Protein AF-A0A524P5V8-F1 (afdb_monomer_lite)

Foldseek 3Di:
DDDDDDDDDDDDPQPPLDPVSVVVVVVVVPPDPDDDDDDDPPLNVLLVVVLVVQVVCCVQQLFKAKLVRSVVVCCVPPCVVDDSVSSVVSVVVCVVVLQFPDWDDDPVDRRTIMTGRDPADQDPLLSLLVVVCQVPQPDLWDALVRSCVSSVDDPVVSVVNVVSCVVSNQWDDDPRIIGGSNHDHDD

Sequence (187 aa):
MENSEENKNKIPKKDLDSKEGLNDFFSDLDDDDDAIDGDYD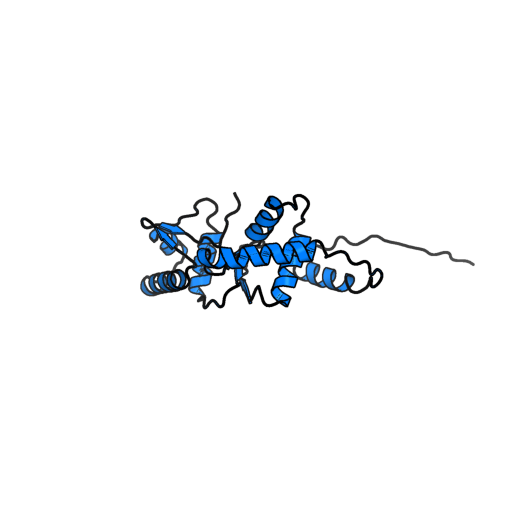EIDQMIDEVMALLEKYGNFSGGIITFDTIFEFLLERNYPTLKKSDCFEIIARLRTNQVLLDEIVYEDLPDFYLYVFKDLKISPNGIQLLKIFAQTPLLPFLTLQSLKEKSELDDSVFMATIEELQNQKLIYSENAQFSCLGISNKK

Secondary structure (DSSP, 8-state):
---------------TTSHHHHHHHHTSSSS-------PPPHHHHHHHHHHHHHHHHTTTSTTEEEHHHHHHHHHHHT-TT--HHHHHHHHHHHHHTTSS-EEEE-TT-TT-EEEE-S-----HHHHHHHHHHHT-TT-S-EEHHHHHHHH---HHHHHHHHHHHHHTTSSEEETTEEE-TT-PPP-

Radius of gyration: 21.26 Å; chains: 1; bounding box: 70×49×56 Å

pLDDT: mean 79.73, std 19.57, range [33.62, 97.0]

Structure (mmCIF, N/CA/C/O backbone):
data_AF-A0A524P5V8-F1
#
_entry.id   AF-A0A524P5V8-F1
#
loop_
_atom_site.group_PDB
_atom_site.id
_atom_site.type_symbol
_atom_site.label_atom_id
_atom_site.label_alt_id
_atom_site.label_comp_id
_atom_site.label_asym_id
_atom_site.label_entity_id
_atom_site.label_seq_id
_atom_site.pdbx_PDB_ins_code
_atom_site.Cartn_x
_atom_site.Cartn_y
_atom_site.Cartn_z
_atom_site.occupancy
_atom_site.B_iso_or_equiv
_atom_site.auth_seq_id
_atom_site.auth_comp_id
_atom_site.auth_asym_id
_atom_site.auth_atom_id
_atom_site.pdbx_PDB_model_num
ATOM 1 N N . MET A 1 1 ? 54.592 33.354 -19.621 1.00 40.34 1 MET A N 1
ATOM 2 C CA . MET A 1 1 ? 54.020 33.031 -20.943 1.00 40.34 1 MET A CA 1
ATOM 3 C C . MET A 1 1 ? 54.364 31.570 -21.164 1.00 40.34 1 MET A C 1
ATOM 5 O O . MET A 1 1 ? 55.545 31.275 -21.146 1.00 40.34 1 MET A O 1
ATOM 9 N N . GLU A 1 2 ? 53.457 30.604 -21.168 1.00 36.34 2 GLU A N 1
ATOM 10 C CA . GLU A 1 2 ? 52.003 30.582 -21.363 1.00 36.34 2 GLU A CA 1
ATOM 11 C C . GLU A 1 2 ? 51.379 29.435 -20.549 1.00 36.34 2 GLU A C 1
ATOM 13 O O . GLU A 1 2 ? 52.071 28.510 -20.129 1.00 36.34 2 GLU A O 1
ATOM 18 N N . ASN A 1 3 ? 50.071 29.565 -20.321 1.00 40.81 3 ASN A N 1
ATOM 19 C CA . ASN A 1 3 ? 49.163 28.592 -19.721 1.00 40.81 3 ASN A CA 1
ATOM 20 C C . ASN A 1 3 ? 49.016 27.320 -20.568 1.00 40.81 3 ASN A C 1
ATOM 22 O O . ASN A 1 3 ? 49.060 27.374 -21.795 1.00 40.81 3 ASN A O 1
ATOM 26 N N . SER A 1 4 ? 48.651 26.218 -19.913 1.00 40.75 4 SER A N 1
ATOM 27 C CA . SER A 1 4 ? 47.645 25.296 -20.454 1.00 40.75 4 SER A CA 1
ATOM 28 C C . SER A 1 4 ? 46.883 24.660 -19.291 1.00 40.75 4 SER A C 1
ATOM 30 O O . SER A 1 4 ? 47.449 23.908 -18.499 1.00 40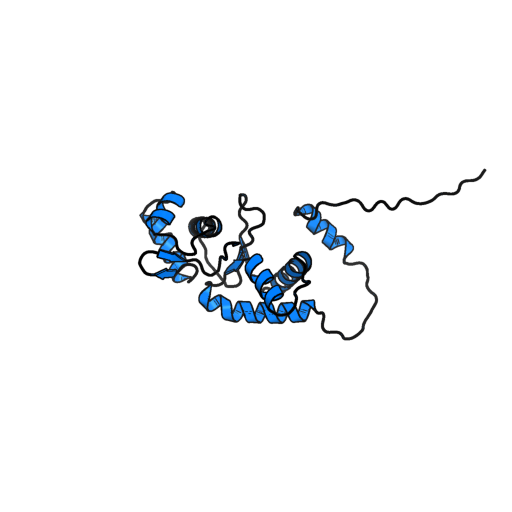.75 4 SER A O 1
ATOM 32 N N . GLU A 1 5 ? 45.613 25.045 -19.181 1.00 44.31 5 GLU A N 1
ATOM 33 C CA . GLU A 1 5 ? 44.521 24.337 -18.502 1.00 44.31 5 GLU A CA 1
ATOM 34 C C . GLU A 1 5 ? 44.394 22.909 -19.082 1.00 44.31 5 GLU A C 1
ATOM 36 O O . GLU A 1 5 ? 44.920 22.633 -20.157 1.00 44.31 5 GLU A O 1
ATOM 41 N N . GLU A 1 6 ? 43.862 21.889 -18.408 1.00 40.38 6 GLU A N 1
ATOM 42 C CA . GLU A 1 6 ? 42.446 21.575 -18.122 1.00 40.38 6 GLU A CA 1
ATOM 43 C C . GLU A 1 6 ? 42.468 20.047 -17.779 1.00 40.38 6 GLU A C 1
ATOM 45 O O . GLU A 1 6 ? 43.415 19.354 -18.139 1.00 40.38 6 GLU A O 1
ATOM 50 N N . ASN A 1 7 ? 41.544 19.359 -17.116 1.00 33.62 7 ASN A N 1
ATOM 51 C CA . ASN A 1 7 ? 40.247 19.674 -16.562 1.00 33.62 7 ASN A CA 1
ATOM 52 C C . ASN A 1 7 ? 39.934 18.602 -15.496 1.00 33.62 7 ASN A C 1
ATOM 54 O O . ASN A 1 7 ? 40.328 17.438 -15.612 1.00 33.62 7 ASN A O 1
ATOM 58 N N . LYS A 1 8 ? 39.231 19.003 -14.441 1.00 42.84 8 LYS A N 1
ATOM 59 C CA . LYS A 1 8 ? 38.706 18.118 -13.399 1.00 42.84 8 LYS A CA 1
ATOM 60 C C . LYS A 1 8 ? 37.414 17.500 -13.926 1.00 42.84 8 LYS A C 1
ATOM 62 O O . LYS A 1 8 ? 36.548 18.250 -14.330 1.00 42.84 8 LYS A O 1
ATOM 67 N N . ASN A 1 9 ? 37.223 16.193 -13.784 1.00 34.53 9 ASN A N 1
ATOM 68 C CA . ASN A 1 9 ? 35.876 15.627 -13.668 1.00 34.53 9 ASN A CA 1
ATOM 69 C C . ASN A 1 9 ? 35.867 14.586 -12.548 1.00 34.53 9 ASN A C 1
ATOM 71 O O . ASN A 1 9 ? 36.051 13.389 -12.748 1.00 34.53 9 ASN A O 1
ATOM 75 N N . LYS A 1 10 ? 35.708 15.085 -11.317 1.00 40.25 10 LYS A N 1
ATOM 76 C CA . LYS A 1 10 ? 35.192 14.297 -10.198 1.00 40.25 10 LYS A CA 1
ATOM 77 C C . LYS A 1 10 ? 33.682 14.486 -10.216 1.00 40.25 10 LYS A C 1
ATOM 79 O O . LYS A 1 10 ? 33.214 15.545 -9.814 1.00 40.25 10 LYS A O 1
ATOM 84 N N . ILE A 1 11 ? 32.957 13.472 -10.670 1.00 38.62 11 ILE A N 1
ATOM 85 C CA . ILE A 1 11 ? 31.507 13.396 -10.489 1.00 38.62 11 ILE A CA 1
ATOM 86 C C . ILE A 1 11 ? 31.257 13.351 -8.969 1.00 38.62 11 ILE A C 1
ATOM 88 O O . ILE A 1 11 ? 31.816 12.474 -8.295 1.00 38.62 11 ILE A O 1
ATOM 92 N N . PRO A 1 12 ? 30.520 14.311 -8.386 1.00 37.59 12 PRO A N 1
ATOM 93 C CA . PRO A 1 12 ? 30.201 14.275 -6.969 1.00 37.59 12 PRO A CA 1
ATOM 94 C C . PRO A 1 12 ? 29.202 13.140 -6.718 1.00 37.59 12 PRO A C 1
ATOM 96 O O . PRO A 1 12 ? 28.182 13.040 -7.390 1.00 37.59 12 PRO A O 1
ATOM 99 N N . LYS A 1 13 ? 29.498 12.268 -5.746 1.00 46.72 13 LYS A N 1
ATOM 100 C CA . LYS A 1 13 ? 28.516 11.312 -5.217 1.00 46.72 13 LYS A CA 1
ATOM 101 C C . LYS A 1 13 ? 27.413 12.116 -4.530 1.00 46.72 13 LYS A C 1
ATOM 103 O O . LYS A 1 13 ? 27.647 12.650 -3.449 1.00 46.72 13 LYS A O 1
ATOM 108 N N . LYS A 1 14 ? 26.272 12.247 -5.196 1.00 48.16 14 LYS A N 1
ATOM 109 C CA . LYS A 1 14 ? 25.060 12.871 -4.667 1.00 48.16 14 LYS A CA 1
ATOM 110 C C . LYS A 1 14 ? 24.205 11.773 -4.037 1.00 48.16 14 LYS A C 1
ATOM 112 O O . LYS A 1 14 ? 24.055 10.713 -4.642 1.00 48.16 14 LYS A O 1
ATOM 117 N N . ASP A 1 15 ? 23.731 11.991 -2.814 1.00 46.91 15 ASP A N 1
ATOM 118 C CA . ASP A 1 15 ? 22.930 11.014 -2.069 1.00 46.91 15 ASP A CA 1
ATOM 119 C C . ASP A 1 15 ? 21.549 10.857 -2.722 1.00 46.91 15 ASP A C 1
ATOM 121 O O . ASP A 1 15 ? 20.653 11.681 -2.529 1.00 46.91 15 ASP A O 1
ATOM 125 N N . LEU A 1 16 ? 21.397 9.774 -3.490 1.00 50.56 16 LEU A N 1
ATOM 126 C CA . LEU A 1 16 ? 20.153 9.344 -4.146 1.00 50.56 16 LEU A CA 1
ATOM 127 C C . LEU A 1 16 ? 19.061 8.908 -3.148 1.00 50.56 16 LEU A C 1
ATOM 129 O O . LEU A 1 16 ? 17.932 8.653 -3.551 1.00 50.56 16 LEU A O 1
ATOM 133 N N . ASP A 1 17 ? 19.379 8.866 -1.852 1.00 44.09 17 ASP A N 1
ATOM 134 C CA . ASP A 1 17 ? 18.477 8.451 -0.770 1.00 44.09 17 ASP A CA 1
ATOM 135 C C . ASP A 1 17 ? 17.650 9.620 -0.190 1.00 44.09 17 ASP A C 1
ATOM 137 O O . ASP A 1 17 ? 17.018 9.496 0.859 1.00 44.09 17 ASP A O 1
ATOM 141 N N . SER A 1 18 ? 17.654 10.791 -0.839 1.00 45.47 18 SER A N 1
ATOM 142 C CA . SER A 1 18 ? 16.956 11.990 -0.360 1.00 45.47 18 SER A CA 1
ATOM 143 C C . SER A 1 18 ? 16.045 12.602 -1.426 1.00 45.47 18 SER A C 1
ATOM 145 O O . SER A 1 18 ? 16.347 12.571 -2.618 1.00 45.47 18 SER A O 1
ATOM 147 N N . LYS A 1 19 ? 14.934 13.224 -0.995 1.00 49.09 19 LYS A N 1
ATOM 148 C CA . LYS A 1 19 ? 14.010 13.963 -1.883 1.00 49.09 19 LYS A CA 1
ATOM 149 C C . LYS A 1 19 ? 14.719 15.049 -2.705 1.00 49.09 19 LYS A C 1
ATOM 151 O O . LYS A 1 19 ? 14.330 15.307 -3.837 1.00 49.09 19 LYS A O 1
ATOM 156 N N . GLU A 1 20 ? 15.757 15.668 -2.144 1.00 51.97 20 GLU A N 1
ATOM 157 C CA . GLU A 1 20 ? 16.582 16.661 -2.841 1.00 51.97 20 GLU A CA 1
ATOM 158 C C . GLU A 1 20 ? 17.508 16.007 -3.879 1.00 51.97 20 GLU A C 1
ATOM 160 O O . GLU A 1 20 ? 17.642 16.522 -4.985 1.00 51.97 20 GLU A O 1
ATOM 165 N N . GLY A 1 21 ? 18.072 14.832 -3.576 1.00 50.09 21 GLY A N 1
ATOM 166 C CA . GLY A 1 21 ? 18.887 14.061 -4.518 1.00 50.09 21 GLY A CA 1
ATOM 167 C C . GLY A 1 21 ? 18.112 13.545 -5.732 1.00 50.09 21 GLY A C 1
ATOM 168 O O . GLY A 1 21 ? 18.679 13.465 -6.818 1.00 50.09 21 GLY A O 1
ATOM 169 N N . LEU A 1 22 ? 16.819 13.251 -5.567 1.00 52.25 22 LEU A N 1
ATOM 170 C CA . LEU A 1 22 ? 15.933 12.861 -6.666 1.00 52.25 22 LEU A CA 1
ATOM 171 C C . LEU A 1 22 ? 15.592 14.049 -7.577 1.00 52.25 22 LEU A C 1
ATOM 173 O O . LEU A 1 22 ? 15.717 13.921 -8.787 1.00 52.25 22 LEU A O 1
ATOM 177 N N . ASN A 1 23 ? 15.245 15.218 -7.024 1.00 48.84 23 ASN A N 1
ATOM 178 C CA . ASN A 1 23 ? 14.931 16.415 -7.824 1.00 48.84 23 ASN A CA 1
ATOM 179 C C . ASN A 1 23 ? 16.081 16.847 -8.744 1.00 48.84 23 ASN A C 1
ATOM 181 O O . ASN A 1 23 ? 15.835 17.263 -9.871 1.00 48.84 23 ASN A O 1
ATOM 185 N N . ASP A 1 24 ? 17.321 16.706 -8.281 1.00 54.25 24 ASP A N 1
ATOM 186 C CA . ASP A 1 24 ? 18.498 17.028 -9.085 1.00 54.25 24 ASP A CA 1
ATOM 187 C C . ASP A 1 24 ? 18.880 15.926 -10.093 1.00 54.25 24 ASP A C 1
ATOM 189 O O . ASP A 1 24 ? 19.637 16.187 -11.018 1.00 54.25 24 ASP A O 1
ATOM 193 N N . PHE A 1 25 ? 18.383 14.694 -9.933 1.00 57.00 25 PHE A N 1
ATOM 194 C CA . PHE A 1 25 ? 18.519 13.648 -10.955 1.00 57.00 25 PHE A CA 1
ATOM 195 C C . PHE A 1 25 ? 17.580 13.914 -12.142 1.00 57.00 25 PHE A C 1
ATOM 197 O O . PHE A 1 25 ? 17.933 13.645 -13.285 1.00 57.00 25 PHE A O 1
ATOM 204 N N . PHE A 1 26 ? 16.405 14.496 -11.879 1.00 55.28 26 PHE A N 1
ATOM 205 C CA . PHE A 1 26 ? 15.417 14.826 -12.907 1.00 55.28 26 PHE A CA 1
ATOM 206 C C . PHE A 1 26 ? 15.783 16.050 -13.763 1.00 55.28 26 PHE A C 1
ATOM 208 O O . PHE A 1 26 ? 15.251 16.168 -14.858 1.00 55.28 26 PHE A O 1
ATOM 215 N N . SER A 1 27 ? 16.681 16.942 -13.319 1.00 54.06 27 SER A N 1
ATOM 216 C CA . SER A 1 27 ? 17.109 18.096 -14.134 1.00 54.06 27 SER A CA 1
ATOM 217 C C . SER A 1 27 ? 18.130 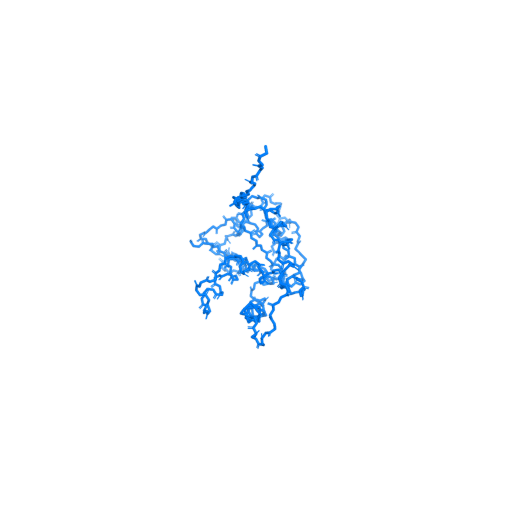17.751 -15.218 1.00 54.06 27 SER A C 1
ATOM 219 O O . SER A 1 27 ? 18.256 18.500 -16.179 1.00 54.06 27 SER A O 1
ATOM 221 N N . ASP A 1 28 ? 18.861 16.645 -15.054 1.00 52.78 28 ASP A N 1
ATOM 222 C CA . ASP A 1 28 ? 19.937 16.228 -15.967 1.00 52.78 28 ASP A CA 1
ATOM 223 C C . ASP A 1 28 ? 19.446 15.251 -17.057 1.00 52.78 28 ASP A C 1
ATOM 225 O O . ASP A 1 28 ? 20.208 14.903 -17.955 1.00 52.78 28 ASP A O 1
ATOM 229 N N . LEU A 1 29 ? 18.189 14.794 -16.991 1.00 51.97 29 LEU A N 1
ATOM 230 C CA . LEU A 1 29 ? 17.595 13.853 -17.954 1.00 51.97 29 LEU A CA 1
ATOM 231 C C . LEU A 1 29 ? 16.917 14.531 -19.158 1.00 51.97 29 LEU A C 1
ATOM 233 O O . LEU A 1 29 ? 16.549 13.836 -20.100 1.00 51.97 29 LEU A O 1
ATOM 237 N N . ASP A 1 30 ? 16.773 15.859 -19.148 1.00 49.69 30 ASP A N 1
ATOM 238 C CA . ASP A 1 30 ? 16.086 16.618 -20.206 1.00 49.69 30 ASP A CA 1
ATOM 239 C C . ASP A 1 30 ? 16.993 16.987 -21.409 1.00 49.69 30 ASP A C 1
ATOM 241 O O . ASP A 1 30 ? 16.508 17.604 -22.355 1.00 49.69 30 ASP A O 1
ATOM 245 N N . ASP A 1 31 ? 18.285 16.618 -21.407 1.00 49.25 31 ASP A N 1
ATOM 246 C CA . ASP A 1 31 ? 19.295 17.196 -22.321 1.00 49.25 31 ASP A CA 1
ATOM 247 C C . ASP A 1 31 ? 19.942 16.241 -23.358 1.00 49.25 31 ASP A C 1
ATOM 249 O O . ASP A 1 31 ? 20.873 16.661 -24.041 1.00 49.25 31 ASP A O 1
ATOM 253 N N . ASP A 1 32 ? 19.460 15.007 -23.563 1.00 46.91 32 ASP A N 1
ATOM 254 C CA . ASP A 1 32 ? 19.943 14.140 -24.666 1.00 46.91 32 ASP A CA 1
ATOM 255 C C . ASP A 1 32 ? 18.812 13.760 -25.640 1.00 46.91 32 ASP A C 1
ATOM 257 O O . ASP A 1 32 ? 18.289 12.646 -25.681 1.00 46.91 32 ASP A O 1
ATOM 261 N N . ASP A 1 33 ? 18.453 14.751 -26.452 1.00 51.22 33 ASP A N 1
ATOM 262 C CA . ASP A 1 33 ? 17.540 14.671 -27.590 1.00 51.22 33 ASP A CA 1
ATOM 263 C C . ASP A 1 33 ? 18.342 14.256 -28.845 1.00 51.22 33 ASP A C 1
ATOM 265 O O . ASP A 1 33 ? 18.758 15.108 -29.624 1.00 51.22 33 ASP A O 1
ATOM 269 N N . ASP A 1 34 ? 18.643 12.958 -29.014 1.00 46.75 34 ASP A N 1
ATOM 270 C CA . ASP A 1 34 ? 19.110 12.386 -30.296 1.00 46.75 34 ASP A CA 1
ATOM 271 C C . ASP A 1 34 ? 19.117 10.835 -30.300 1.00 46.75 34 ASP A C 1
ATOM 273 O O . ASP A 1 34 ? 20.133 10.200 -30.020 1.00 46.75 34 ASP A O 1
ATOM 277 N N . ALA A 1 35 ? 17.986 10.212 -30.669 1.00 41.56 35 ALA A N 1
ATOM 278 C CA . ALA A 1 35 ? 17.910 9.040 -31.567 1.00 41.56 35 ALA A CA 1
ATOM 279 C C . ALA A 1 35 ? 16.470 8.497 -31.665 1.00 41.56 35 ALA A C 1
ATOM 281 O O . ALA A 1 35 ? 15.950 7.871 -30.747 1.00 41.56 35 ALA A O 1
ATOM 282 N N . ILE A 1 36 ? 15.843 8.685 -32.829 1.00 46.25 36 ILE A N 1
ATOM 283 C CA . ILE A 1 36 ? 14.611 7.992 -33.219 1.00 46.25 36 ILE A CA 1
ATOM 284 C C . ILE A 1 36 ? 15.002 6.633 -33.814 1.00 46.25 36 ILE A C 1
ATOM 286 O O . ILE A 1 36 ? 15.520 6.590 -34.930 1.00 46.25 36 ILE A O 1
ATOM 290 N N . ASP A 1 37 ? 14.693 5.542 -33.114 1.00 38.31 37 ASP A N 1
ATOM 291 C CA . ASP A 1 37 ? 14.408 4.240 -33.729 1.00 38.31 37 ASP A CA 1
ATOM 292 C C . ASP A 1 37 ? 13.272 3.564 -32.942 1.00 38.31 37 ASP A C 1
ATOM 294 O O . ASP A 1 37 ? 13.187 3.689 -31.724 1.00 38.31 37 ASP A O 1
ATOM 298 N N . GLY A 1 38 ? 12.324 2.958 -33.656 1.00 40.75 38 GLY A N 1
ATOM 299 C CA . GLY A 1 38 ? 10.993 2.577 -33.159 1.00 40.75 38 GLY A CA 1
ATOM 300 C C . GLY A 1 38 ? 10.942 1.346 -32.250 1.00 40.75 38 GLY A C 1
ATOM 301 O O . GLY A 1 38 ? 10.155 0.438 -32.524 1.00 40.75 38 GLY A O 1
ATOM 302 N N . ASP A 1 39 ? 11.737 1.327 -31.185 1.00 43.41 39 ASP A N 1
ATOM 303 C CA . ASP A 1 39 ? 11.631 0.352 -30.105 1.00 43.41 39 ASP A CA 1
ATOM 304 C C . ASP A 1 39 ? 10.581 0.828 -29.093 1.00 43.41 39 ASP A C 1
ATOM 306 O O . ASP A 1 39 ? 10.605 1.963 -28.621 1.00 43.41 39 ASP A O 1
ATOM 310 N N . TYR A 1 40 ? 9.613 -0.035 -28.784 1.00 52.72 40 TYR A N 1
ATOM 311 C CA . TYR A 1 40 ? 8.737 0.180 -27.635 1.00 52.72 40 TYR A CA 1
ATOM 312 C C . TYR A 1 40 ? 9.645 0.174 -26.400 1.00 52.72 40 TYR A C 1
ATOM 314 O O . TYR A 1 40 ? 10.326 -0.828 -26.168 1.00 52.72 40 TYR A O 1
ATOM 322 N N . ASP A 1 41 ? 9.710 1.294 -25.677 1.00 78.00 41 ASP A N 1
ATOM 323 C CA . ASP A 1 41 ? 10.562 1.451 -24.497 1.00 78.00 41 ASP A CA 1
ATOM 324 C C . ASP A 1 41 ? 10.289 0.278 -23.540 1.00 78.00 41 ASP A C 1
ATOM 326 O O . ASP A 1 41 ? 9.135 -0.066 -23.262 1.00 78.00 41 ASP A O 1
ATOM 330 N N . GLU A 1 42 ? 11.343 -0.386 -23.061 1.00 83.69 42 GLU A N 1
ATOM 331 C CA . GLU A 1 42 ? 11.217 -1.514 -22.132 1.00 83.69 42 GLU A CA 1
ATOM 332 C C . GLU A 1 42 ? 10.412 -1.090 -20.891 1.00 83.69 42 GLU A C 1
ATOM 334 O O . GLU A 1 42 ? 9.617 -1.869 -20.357 1.00 83.69 42 GLU A O 1
ATOM 339 N N . ILE A 1 43 ? 10.543 0.182 -20.497 1.00 86.69 43 ILE A N 1
ATOM 340 C CA . ILE A 1 43 ? 9.764 0.812 -19.431 1.00 86.69 43 ILE A CA 1
ATOM 341 C C . ILE A 1 43 ? 8.274 0.886 -19.780 1.00 86.69 43 ILE A C 1
ATOM 343 O O . ILE A 1 43 ? 7.446 0.596 -18.917 1.00 86.69 43 ILE A O 1
ATOM 347 N N . ASP A 1 44 ? 7.902 1.196 -21.023 1.00 88.25 44 ASP A N 1
ATOM 348 C CA . ASP A 1 44 ? 6.494 1.259 -21.437 1.00 88.25 44 ASP A CA 1
ATOM 349 C C . ASP A 1 44 ? 5.828 -0.121 -21.381 1.00 88.25 44 ASP A C 1
ATOM 351 O O . ASP A 1 44 ? 4.697 -0.246 -20.907 1.00 88.25 44 ASP A O 1
ATOM 355 N N . GLN A 1 45 ? 6.547 -1.185 -21.756 1.00 90.62 45 GLN A N 1
ATOM 356 C CA . GLN A 1 45 ? 6.042 -2.547 -21.568 1.00 90.62 45 GLN A CA 1
ATOM 357 C C . GLN A 1 45 ? 5.832 -2.866 -20.078 1.00 90.62 45 GLN A C 1
ATOM 359 O O . GLN A 1 45 ? 4.811 -3.450 -19.702 1.00 90.62 45 GLN A O 1
ATOM 364 N N . MET A 1 46 ? 6.772 -2.476 -19.213 1.00 93.62 46 MET A N 1
ATOM 365 C CA . MET A 1 46 ? 6.628 -2.686 -17.772 1.00 93.62 46 MET A CA 1
ATOM 366 C C . MET A 1 46 ? 5.451 -1.891 -17.190 1.00 93.62 46 MET A C 1
ATOM 368 O O . MET A 1 46 ? 4.743 -2.408 -16.324 1.00 93.62 46 MET A O 1
ATOM 372 N N . ILE A 1 47 ? 5.191 -0.675 -17.678 1.00 93.88 47 ILE A N 1
ATOM 373 C CA . ILE A 1 47 ? 4.007 0.113 -17.300 1.00 93.88 47 ILE A CA 1
ATOM 374 C C . ILE A 1 47 ? 2.729 -0.650 -17.640 1.00 93.88 47 ILE A C 1
ATOM 376 O O . ILE A 1 47 ? 1.869 -0.786 -16.768 1.00 93.88 47 ILE A O 1
ATOM 380 N N . ASP A 1 48 ? 2.612 -1.184 -18.858 1.00 92.56 48 ASP A N 1
ATOM 381 C CA . ASP A 1 48 ? 1.440 -1.958 -19.286 1.00 92.56 48 ASP A CA 1
ATOM 382 C C . ASP A 1 48 ? 1.215 -3.183 -18.376 1.00 92.56 48 ASP A C 1
ATOM 384 O O . ASP A 1 48 ? 0.085 -3.478 -17.962 1.00 92.56 48 ASP A O 1
ATOM 388 N N . GLU A 1 49 ? 2.292 -3.874 -17.988 1.00 93.81 49 GLU A N 1
ATOM 389 C CA . GLU A 1 49 ? 2.224 -4.998 -17.050 1.00 93.81 49 GLU A CA 1
ATOM 390 C C . GLU A 1 49 ? 1.791 -4.573 -15.640 1.00 93.81 49 GLU A C 1
ATOM 392 O O . GLU A 1 49 ? 0.956 -5.250 -15.024 1.00 93.81 49 GLU A O 1
ATOM 397 N N . VAL A 1 50 ? 2.302 -3.447 -15.129 1.00 95.19 50 VAL A N 1
ATOM 398 C CA . VAL A 1 50 ? 1.884 -2.904 -13.828 1.00 95.19 50 VAL A CA 1
ATOM 399 C C . VAL A 1 50 ? 0.432 -2.439 -13.879 1.00 95.19 50 VAL A C 1
ATOM 401 O O . VAL A 1 50 ? -0.323 -2.726 -12.955 1.00 95.19 50 VAL A O 1
ATOM 404 N N . MET A 1 51 ? -0.024 -1.804 -14.957 1.00 94.75 51 MET A N 1
ATOM 405 C CA . MET A 1 51 ? -1.437 -1.441 -15.114 1.00 94.75 51 MET A CA 1
ATOM 406 C C . MET A 1 51 ? -2.342 -2.679 -15.061 1.00 94.75 51 MET A C 1
ATOM 408 O O . MET A 1 51 ? -3.337 -2.691 -14.328 1.00 94.75 51 MET A O 1
ATOM 412 N N . ALA A 1 52 ? -1.962 -3.757 -15.755 1.00 93.12 52 ALA A N 1
ATOM 413 C CA . ALA A 1 52 ? -2.684 -5.027 -15.711 1.00 93.12 52 ALA A CA 1
ATOM 414 C C . ALA A 1 52 ? -2.652 -5.687 -14.317 1.00 93.12 52 ALA A C 1
ATOM 416 O O . ALA A 1 52 ? -3.620 -6.354 -13.923 1.00 93.12 52 ALA A O 1
ATOM 417 N N . LEU A 1 53 ? -1.560 -5.518 -13.561 1.00 92.75 53 LEU A N 1
ATOM 418 C CA . LEU A 1 53 ? -1.494 -5.898 -12.150 1.00 92.75 53 LEU A CA 1
ATOM 419 C C . LEU A 1 53 ? -2.506 -5.089 -11.336 1.00 92.75 53 LEU A C 1
ATOM 421 O O . LEU A 1 53 ? -3.333 -5.698 -10.662 1.00 92.75 53 LEU A O 1
ATOM 425 N N . LEU A 1 54 ? -2.474 -3.757 -11.406 1.00 94.19 54 LEU A N 1
ATOM 426 C CA . LEU A 1 54 ? -3.322 -2.869 -10.603 1.00 94.19 54 LEU A CA 1
ATOM 427 C C . LEU A 1 54 ? -4.815 -3.135 -10.836 1.00 94.19 54 LEU A C 1
ATOM 429 O O . LEU A 1 54 ? -5.581 -3.220 -9.873 1.00 94.19 54 LEU A O 1
ATOM 433 N N . GLU A 1 55 ? -5.233 -3.360 -12.083 1.00 90.88 55 GLU A N 1
ATOM 434 C CA . GLU A 1 55 ? -6.629 -3.676 -12.411 1.00 90.88 55 GLU A CA 1
ATOM 435 C C . GLU A 1 55 ? -7.115 -4.952 -11.700 1.00 90.88 55 GLU A C 1
ATOM 437 O O . GLU A 1 55 ? -8.199 -4.985 -11.105 1.00 90.88 55 GLU A O 1
ATOM 442 N N . LYS A 1 56 ? -6.286 -6.002 -11.694 1.00 87.88 56 LYS A N 1
ATOM 443 C CA . LYS A 1 56 ? -6.597 -7.270 -11.016 1.00 87.88 56 LYS A CA 1
ATOM 444 C C . LYS A 1 56 ? -6.480 -7.139 -9.500 1.00 87.88 56 LYS A C 1
ATOM 446 O O . LYS A 1 56 ? -7.356 -7.608 -8.771 1.00 87.88 56 LYS A O 1
ATOM 451 N N . TYR A 1 57 ? -5.411 -6.501 -9.032 1.00 86.06 57 TYR A N 1
ATOM 452 C CA . TYR A 1 57 ? -5.043 -6.392 -7.624 1.00 86.06 57 TYR A CA 1
ATOM 453 C C . TYR A 1 57 ? -6.008 -5.500 -6.849 1.00 86.06 57 TYR A C 1
ATOM 455 O O . TYR A 1 57 ? -6.365 -5.818 -5.717 1.00 86.06 57 TYR A O 1
ATOM 463 N N . GLY A 1 58 ? -6.539 -4.448 -7.478 1.00 84.38 58 GLY A N 1
ATOM 464 C CA . GLY A 1 58 ? -7.456 -3.503 -6.841 1.00 84.38 58 GLY A CA 1
ATOM 465 C C . GLY A 1 58 ? -8.759 -4.109 -6.335 1.00 84.38 58 GLY A C 1
ATOM 466 O O . GLY A 1 58 ? -9.436 -3.491 -5.514 1.00 84.38 58 GLY A O 1
ATOM 467 N N . ASN A 1 59 ? -9.155 -5.290 -6.812 1.00 80.75 59 ASN A N 1
ATOM 468 C CA . ASN A 1 59 ? -10.319 -6.001 -6.279 1.00 80.75 59 ASN A CA 1
ATOM 469 C C . ASN A 1 59 ? -10.039 -6.668 -4.926 1.00 80.75 59 ASN A C 1
ATOM 471 O O . ASN A 1 59 ? -10.980 -6.890 -4.166 1.00 80.75 59 ASN A O 1
ATOM 475 N N . PHE A 1 60 ? -8.768 -6.949 -4.637 1.00 83.81 60 PHE A N 1
ATOM 476 C CA . PHE A 1 60 ? -8.305 -7.644 -3.438 1.00 83.81 60 PHE A CA 1
ATOM 477 C C . PHE A 1 60 ? -7.593 -6.714 -2.460 1.00 83.81 60 PHE A C 1
ATOM 479 O O . PHE A 1 60 ? -7.694 -6.912 -1.259 1.00 83.81 60 PHE A O 1
ATOM 486 N N . SER A 1 61 ? -6.900 -5.682 -2.926 1.00 88.88 61 SER A N 1
ATOM 487 C CA . SER A 1 61 ? -6.179 -4.765 -2.041 1.00 88.88 61 SER A CA 1
ATOM 488 C C . SER A 1 61 ? -6.999 -3.557 -1.596 1.00 88.88 61 SER A C 1
ATOM 490 O O . SER A 1 61 ? -6.494 -2.718 -0.860 1.00 88.88 61 SER A O 1
ATOM 492 N N . GLY A 1 62 ? -8.228 -3.414 -2.100 1.00 88.69 62 GLY A N 1
ATOM 493 C CA . GLY A 1 62 ? -9.039 -2.214 -1.899 1.00 88.69 62 GLY A CA 1
ATOM 494 C C . GLY A 1 62 ? -8.548 -1.000 -2.691 1.00 88.69 62 GLY A C 1
ATOM 495 O O . GLY A 1 62 ? -9.198 0.032 -2.646 1.00 88.69 62 GLY A O 1
ATOM 496 N N . GLY A 1 63 ? -7.470 -1.111 -3.477 1.00 94.00 63 GLY A N 1
ATOM 497 C CA . GLY A 1 63 ? -6.922 0.010 -4.252 1.00 94.00 63 GLY A CA 1
ATOM 498 C C . GLY A 1 63 ? -5.649 0.626 -3.678 1.00 94.00 63 GLY A C 1
ATOM 499 O O . GLY A 1 63 ? -5.312 1.746 -4.052 1.00 94.00 63 GLY A O 1
ATOM 500 N N . ILE A 1 64 ? -4.953 -0.092 -2.791 1.00 94.31 64 ILE A N 1
ATOM 501 C CA . ILE A 1 64 ? -3.611 0.263 -2.310 1.00 94.31 64 ILE A CA 1
ATOM 502 C C . ILE A 1 64 ? -2.576 -0.802 -2.692 1.00 94.31 64 ILE A C 1
ATOM 504 O O . ILE A 1 64 ? -2.921 -1.976 -2.862 1.00 94.31 64 ILE A O 1
ATOM 508 N N . ILE A 1 65 ? -1.319 -0.400 -2.861 1.00 93.88 65 ILE A N 1
ATOM 509 C CA . ILE A 1 65 ? -0.195 -1.292 -3.180 1.00 93.88 65 ILE A CA 1
ATOM 510 C C . ILE A 1 65 ? 1.126 -0.691 -2.689 1.00 93.88 65 ILE A C 1
ATOM 512 O O . ILE A 1 65 ? 1.302 0.526 -2.722 1.00 93.88 65 ILE A O 1
ATOM 516 N N . THR A 1 66 ? 2.064 -1.522 -2.237 1.00 93.19 66 THR A N 1
ATOM 517 C CA . THR A 1 66 ? 3.398 -1.055 -1.828 1.00 93.19 66 THR A CA 1
ATOM 518 C C . THR A 1 66 ? 4.365 -0.982 -3.006 1.00 93.19 66 THR A C 1
ATOM 520 O O . THR A 1 66 ? 4.238 -1.748 -3.964 1.00 93.19 66 THR A O 1
ATOM 523 N N . PHE A 1 67 ? 5.382 -0.117 -2.903 1.00 93.69 67 PHE A N 1
ATOM 524 C CA . PHE A 1 67 ? 6.520 -0.111 -3.835 1.00 93.69 67 PHE A CA 1
ATOM 525 C C . PHE A 1 67 ? 7.116 -1.513 -4.009 1.00 93.69 67 PHE A C 1
ATOM 527 O O . PHE A 1 67 ? 7.269 -1.987 -5.131 1.00 93.69 67 PHE A O 1
ATOM 534 N N . ASP A 1 68 ? 7.400 -2.195 -2.894 1.00 90.81 68 ASP A N 1
ATOM 535 C CA . ASP A 1 68 ? 8.031 -3.515 -2.923 1.00 90.81 68 ASP A CA 1
ATOM 536 C C . ASP A 1 68 ? 7.164 -4.546 -3.661 1.00 90.81 68 ASP A C 1
ATOM 538 O O . ASP A 1 68 ? 7.707 -5.353 -4.401 1.00 90.81 68 ASP A O 1
ATOM 542 N N . THR A 1 69 ? 5.829 -4.482 -3.552 1.00 91.00 69 THR A N 1
ATOM 543 C CA . THR A 1 69 ? 4.937 -5.389 -4.302 1.00 91.00 69 THR A CA 1
ATOM 544 C C . THR A 1 69 ? 5.066 -5.189 -5.814 1.00 91.00 69 THR A C 1
ATOM 546 O O . THR A 1 69 ? 5.094 -6.165 -6.561 1.00 91.00 69 THR A O 1
ATOM 549 N N . ILE A 1 70 ? 5.139 -3.936 -6.279 1.00 93.62 70 ILE A N 1
ATOM 550 C CA . ILE A 1 70 ? 5.318 -3.628 -7.708 1.00 93.62 70 ILE A CA 1
ATOM 551 C C . ILE A 1 70 ? 6.694 -4.112 -8.172 1.00 93.62 70 ILE A C 1
ATOM 553 O O . ILE A 1 70 ? 6.808 -4.772 -9.204 1.00 93.62 70 ILE A O 1
ATOM 557 N N . PHE A 1 71 ? 7.730 -3.817 -7.388 1.00 93.31 71 PHE A N 1
ATOM 558 C CA . PHE A 1 71 ? 9.101 -4.182 -7.714 1.00 93.31 71 PHE A CA 1
ATOM 559 C C . PHE A 1 71 ? 9.295 -5.704 -7.768 1.00 93.31 71 PHE A C 1
ATOM 561 O O . PHE A 1 71 ? 9.819 -6.223 -8.752 1.00 93.31 71 PHE A O 1
ATOM 568 N N . GLU A 1 72 ? 8.814 -6.436 -6.759 1.00 92.00 72 GLU A N 1
ATOM 569 C CA . GLU A 1 72 ? 8.847 -7.904 -6.720 1.00 92.00 72 GLU A CA 1
ATOM 570 C C . GLU A 1 72 ? 8.059 -8.517 -7.881 1.00 92.00 72 GLU A C 1
ATOM 572 O O . GLU A 1 72 ? 8.553 -9.436 -8.533 1.00 92.00 72 GLU A O 1
ATOM 577 N N . PHE A 1 73 ? 6.882 -7.973 -8.205 1.00 93.19 73 PHE A N 1
ATOM 578 C CA . PHE A 1 73 ? 6.099 -8.427 -9.354 1.00 93.19 73 PHE A CA 1
ATOM 579 C C . PHE A 1 73 ? 6.889 -8.340 -10.667 1.00 93.19 73 PHE A C 1
ATOM 581 O O . PHE A 1 73 ? 6.889 -9.297 -11.441 1.00 93.19 73 PHE A O 1
ATOM 588 N N . LEU A 1 74 ? 7.578 -7.224 -10.920 1.00 92.94 74 LEU A N 1
ATOM 589 C CA . LEU A 1 74 ? 8.367 -7.048 -12.142 1.00 92.94 74 LEU A CA 1
ATOM 590 C C . LEU A 1 74 ? 9.601 -7.965 -12.172 1.00 92.94 74 LEU A C 1
ATOM 592 O O . LEU A 1 74 ? 9.894 -8.576 -13.206 1.00 92.94 74 LEU A O 1
ATOM 596 N N . LEU A 1 75 ? 10.278 -8.135 -11.030 1.00 91.75 75 LEU A N 1
ATOM 597 C CA . LEU A 1 75 ? 11.396 -9.075 -10.895 1.00 91.75 75 LEU A CA 1
ATOM 598 C C . LEU A 1 75 ? 10.969 -10.521 -11.201 1.00 91.75 75 LEU A C 1
ATOM 600 O O . LEU A 1 75 ? 11.701 -11.246 -11.876 1.00 91.75 75 LEU A O 1
ATOM 604 N N . GLU A 1 76 ? 9.789 -10.939 -10.732 1.00 89.56 76 GLU A N 1
ATOM 605 C CA . GLU A 1 76 ? 9.237 -12.280 -10.973 1.00 89.56 76 GLU A CA 1
ATOM 606 C C . GLU A 1 76 ? 8.736 -12.483 -12.410 1.00 89.56 76 GLU A C 1
ATOM 608 O O . GLU A 1 76 ? 8.662 -13.623 -12.879 1.00 89.56 76 GLU A O 1
ATOM 613 N N . ARG A 1 77 ? 8.370 -11.403 -13.114 1.00 80.56 77 ARG A N 1
ATOM 614 C CA . ARG A 1 77 ? 7.708 -11.478 -14.421 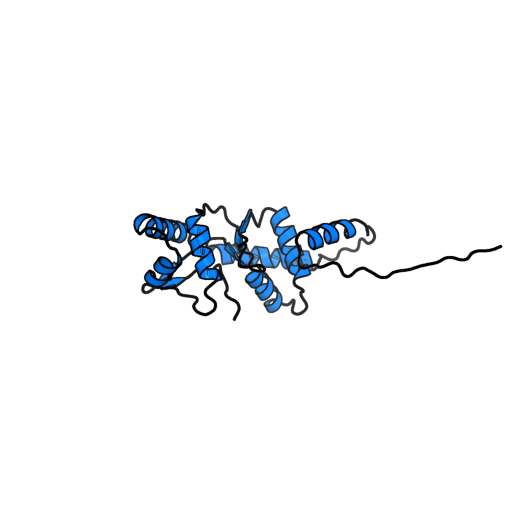1.00 80.56 77 ARG A CA 1
ATOM 615 C C . ARG A 1 77 ? 8.628 -11.801 -15.576 1.00 80.56 77 ARG A C 1
ATOM 617 O O . ARG A 1 77 ? 8.201 -12.618 -16.381 1.00 80.56 77 ARG A O 1
ATOM 624 N N . ASN A 1 78 ? 9.799 -11.161 -15.661 1.00 80.25 78 ASN A N 1
ATOM 625 C CA . ASN A 1 78 ? 10.907 -11.437 -16.601 1.00 80.25 78 ASN A CA 1
ATOM 626 C C . ASN A 1 78 ? 12.031 -10.376 -16.539 1.00 80.25 78 ASN A C 1
ATOM 628 O O . ASN A 1 78 ? 12.924 -10.398 -17.386 1.00 80.25 78 ASN A O 1
ATOM 632 N N . TYR A 1 79 ? 12.032 -9.479 -15.545 1.00 87.25 79 TYR A N 1
ATOM 633 C CA . TYR A 1 79 ? 12.984 -8.368 -15.453 1.00 87.25 79 TYR A CA 1
ATOM 634 C C . TYR A 1 79 ? 13.949 -8.533 -14.262 1.00 87.25 79 TYR A C 1
ATOM 636 O O . TYR A 1 79 ? 13.997 -7.675 -13.386 1.00 87.25 79 TYR A O 1
ATOM 644 N N . PRO A 1 80 ? 14.747 -9.618 -14.171 1.00 85.69 80 PRO A N 1
ATOM 645 C CA . PRO A 1 80 ? 15.555 -9.920 -12.982 1.00 85.69 80 PRO A CA 1
ATOM 646 C C . PRO A 1 80 ? 16.689 -8.915 -12.728 1.00 85.69 80 PRO A C 1
ATOM 648 O O . PRO A 1 80 ? 17.294 -8.917 -11.657 1.00 85.69 80 PRO A O 1
ATOM 651 N N . THR A 1 81 ? 17.016 -8.087 -13.721 1.00 87.50 81 THR A N 1
ATOM 652 C CA . THR A 1 81 ? 18.032 -7.032 -13.641 1.00 87.50 81 THR A CA 1
ATOM 653 C C . THR A 1 81 ? 17.451 -5.657 -13.323 1.00 87.50 81 THR A C 1
ATOM 655 O O . THR A 1 81 ? 18.226 -4.703 -13.241 1.00 87.50 81 THR A O 1
ATOM 658 N N . LEU A 1 82 ? 16.126 -5.554 -13.141 1.00 89.88 82 LEU A N 1
ATOM 659 C CA . LEU A 1 82 ? 15.438 -4.306 -12.823 1.00 89.88 82 LEU A CA 1
ATOM 660 C C . LEU A 1 82 ? 16.015 -3.685 -11.552 1.00 89.88 82 LEU A C 1
ATOM 662 O O . LEU A 1 82 ? 16.140 -4.340 -10.510 1.00 89.88 82 LEU A O 1
ATOM 666 N N . LYS A 1 83 ? 16.344 -2.399 -11.619 1.00 92.25 83 LYS A N 1
ATOM 667 C CA . LYS A 1 83 ? 16.775 -1.631 -10.454 1.00 92.25 83 LYS A CA 1
ATOM 668 C C . LYS A 1 83 ? 15.590 -0.901 -9.841 1.00 92.25 83 LYS A C 1
ATOM 670 O O . LYS A 1 83 ? 14.579 -0.628 -10.479 1.00 92.25 83 LYS A O 1
ATOM 675 N N . LYS A 1 84 ? 15.748 -0.506 -8.577 1.00 90.81 84 LYS A N 1
ATOM 676 C CA . LYS A 1 84 ? 14.752 0.334 -7.900 1.00 90.81 84 LYS A CA 1
ATOM 677 C C . LYS A 1 84 ? 14.519 1.665 -8.623 1.00 90.81 84 LYS A C 1
ATOM 679 O O . LYS A 1 84 ? 13.389 2.128 -8.628 1.00 90.81 84 LYS A O 1
ATOM 684 N N . SER A 1 85 ? 15.558 2.250 -9.232 1.00 90.12 85 SER A N 1
ATOM 685 C CA . SER A 1 85 ? 15.458 3.474 -10.044 1.00 90.12 85 SER A CA 1
ATOM 686 C C . SER A 1 85 ? 14.428 3.337 -11.159 1.00 90.12 85 SER A C 1
ATOM 688 O O . SER A 1 85 ? 13.571 4.197 -11.311 1.00 90.12 85 SER A O 1
ATOM 690 N N . ASP A 1 86 ? 14.465 2.211 -11.863 1.00 91.12 86 ASP A N 1
ATOM 691 C CA . ASP A 1 86 ? 13.610 1.936 -13.016 1.00 91.12 86 ASP A CA 1
ATOM 692 C C . ASP A 1 86 ? 12.155 1.757 -12.544 1.00 91.12 86 ASP A C 1
ATOM 694 O O . ASP A 1 86 ? 11.211 2.290 -13.120 1.00 91.12 86 ASP A O 1
ATOM 698 N N . CYS A 1 87 ? 11.962 1.092 -11.399 1.00 93.62 87 CYS A N 1
ATOM 699 C CA . CYS A 1 87 ? 10.646 0.979 -10.768 1.00 93.62 87 CYS A CA 1
ATOM 700 C C . CYS A 1 87 ? 10.098 2.334 -10.283 1.00 93.62 87 CYS A C 1
ATOM 702 O O . CYS A 1 87 ? 8.893 2.573 -10.375 1.00 93.62 87 CYS A O 1
ATOM 704 N N . PHE A 1 88 ? 10.954 3.231 -9.780 1.00 93.06 88 PHE A N 1
ATOM 705 C CA . PHE A 1 88 ? 10.544 4.597 -9.444 1.00 93.06 88 PHE A CA 1
ATOM 706 C C . PHE A 1 88 ? 10.133 5.388 -10.687 1.00 93.06 88 PHE A C 1
ATOM 708 O O . PHE A 1 88 ? 9.156 6.133 -10.620 1.00 93.06 88 PHE A O 1
ATOM 715 N N . GLU A 1 89 ? 10.812 5.197 -11.818 1.00 92.75 89 GLU A N 1
ATOM 716 C CA . GLU A 1 89 ? 10.426 5.808 -13.091 1.00 92.75 89 GLU A CA 1
ATOM 717 C C . GLU A 1 89 ? 9.048 5.319 -13.562 1.00 92.75 89 GLU A C 1
ATOM 719 O O . GLU A 1 89 ? 8.182 6.133 -13.891 1.00 92.75 89 GLU A O 1
ATOM 724 N N . ILE A 1 90 ? 8.793 4.009 -13.496 1.00 93.88 90 ILE A N 1
ATOM 725 C CA . ILE A 1 90 ? 7.475 3.423 -13.798 1.00 93.88 90 ILE A CA 1
ATOM 726 C C . ILE A 1 90 ? 6.389 4.058 -12.919 1.00 93.88 90 ILE A C 1
ATOM 728 O O . ILE A 1 90 ? 5.347 4.488 -13.415 1.00 93.88 90 ILE A O 1
ATOM 732 N N . ILE A 1 91 ? 6.635 4.174 -11.612 1.00 94.81 91 ILE A N 1
ATOM 733 C CA . ILE A 1 91 ? 5.708 4.813 -10.666 1.00 94.81 91 ILE A CA 1
ATOM 734 C C . ILE A 1 91 ? 5.486 6.288 -11.016 1.00 94.81 91 ILE A C 1
ATOM 736 O O . ILE A 1 91 ? 4.347 6.760 -10.968 1.00 94.81 91 ILE A O 1
ATOM 740 N N . ALA A 1 92 ? 6.537 7.018 -11.392 1.00 92.56 92 ALA A N 1
ATOM 741 C CA . ALA A 1 92 ? 6.431 8.410 -11.810 1.00 92.56 92 ALA A CA 1
ATOM 742 C C . ALA A 1 92 ? 5.547 8.552 -13.060 1.00 92.56 92 ALA A C 1
ATOM 744 O O . ALA A 1 92 ? 4.614 9.360 -13.053 1.00 92.56 92 ALA A O 1
ATOM 745 N N . ARG A 1 93 ? 5.750 7.716 -14.087 1.00 94.00 93 ARG A N 1
ATOM 746 C CA . ARG A 1 93 ? 4.908 7.702 -15.296 1.00 94.00 93 ARG A CA 1
ATOM 747 C C . ARG A 1 93 ? 3.452 7.328 -14.971 1.00 94.00 93 ARG A C 1
ATOM 749 O O . ARG A 1 93 ? 2.530 7.995 -15.442 1.00 94.00 93 ARG A O 1
ATOM 756 N N . LEU A 1 94 ? 3.213 6.348 -14.092 1.00 95.00 94 LEU A N 1
ATOM 757 C CA . LEU A 1 94 ? 1.860 5.980 -13.640 1.00 95.00 94 LEU A CA 1
ATOM 758 C C . LEU A 1 94 ? 1.147 7.114 -12.880 1.00 95.00 94 LEU A C 1
ATOM 760 O O . LEU A 1 94 ? -0.068 7.272 -13.021 1.00 95.00 94 LEU A O 1
ATOM 764 N N . ARG A 1 95 ? 1.875 7.917 -12.094 1.00 93.62 95 ARG A N 1
ATOM 765 C CA . ARG A 1 95 ? 1.336 9.124 -11.437 1.00 93.62 95 ARG A CA 1
ATOM 766 C C . ARG A 1 95 ? 0.991 10.208 -12.452 1.00 93.62 95 ARG A C 1
ATOM 768 O O . ARG A 1 95 ? -0.101 10.768 -12.389 1.00 93.62 95 ARG A O 1
ATOM 775 N N . THR A 1 96 ? 1.886 10.477 -13.403 1.00 91.94 96 THR A N 1
ATOM 776 C CA . THR A 1 96 ? 1.650 11.442 -14.491 1.00 91.94 96 THR A CA 1
ATOM 777 C C . THR A 1 96 ? 0.403 11.077 -15.297 1.00 91.94 96 THR A C 1
ATOM 779 O O . THR A 1 96 ? -0.404 11.948 -15.620 1.00 91.94 96 THR A O 1
ATOM 782 N N . ASN A 1 97 ? 0.183 9.780 -15.522 1.00 90.69 97 ASN A N 1
ATOM 783 C CA . ASN A 1 97 ? -0.987 9.246 -16.222 1.00 90.69 97 ASN A CA 1
ATOM 784 C C . ASN A 1 97 ? -2.248 9.117 -15.343 1.00 90.69 97 ASN A C 1
ATOM 786 O O . ASN A 1 97 ? -3.245 8.560 -15.798 1.00 90.69 97 ASN A O 1
ATOM 790 N N . GLN A 1 98 ? -2.229 9.617 -14.101 1.00 92.25 98 GLN A N 1
ATOM 791 C CA . GLN A 1 98 ? -3.345 9.549 -13.143 1.00 92.25 98 GLN A CA 1
ATO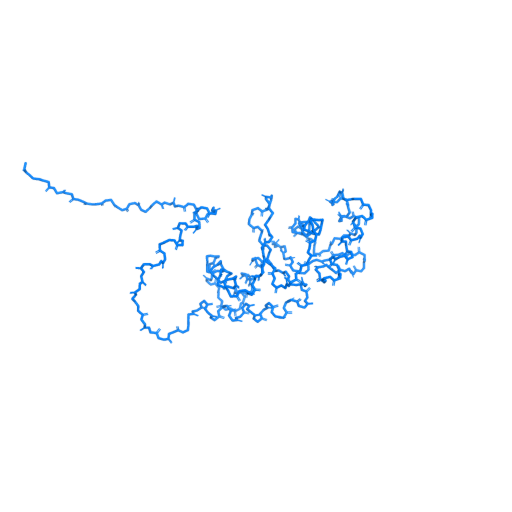M 792 C C . GLN A 1 98 ? -3.835 8.121 -12.842 1.00 92.25 98 GLN A C 1
ATOM 794 O O . GLN A 1 98 ? -4.990 7.915 -12.471 1.00 92.25 98 GLN A O 1
ATOM 799 N N . VAL A 1 99 ? -2.960 7.122 -12.987 1.00 94.69 99 VAL A N 1
ATOM 800 C CA . VAL A 1 99 ? -3.241 5.740 -12.574 1.00 94.69 99 VAL A CA 1
ATOM 801 C C . VAL A 1 99 ? -3.021 5.599 -11.069 1.00 94.69 99 VAL A C 1
ATOM 803 O O . VAL A 1 99 ? -3.856 5.036 -10.364 1.00 94.69 99 VAL A O 1
ATOM 806 N N . LEU A 1 100 ? -1.911 6.146 -10.565 1.00 94.50 100 LEU A N 1
ATOM 807 C CA . LEU A 1 100 ? -1.678 6.320 -9.132 1.00 94.50 100 LEU A CA 1
ATOM 808 C C . LEU A 1 100 ? -2.192 7.703 -8.723 1.00 94.50 100 LEU A C 1
ATOM 810 O O . LEU A 1 100 ? -1.745 8.720 -9.251 1.00 94.50 100 LEU A O 1
ATOM 814 N N . LEU A 1 101 ? -3.148 7.721 -7.801 1.00 94.50 101 LEU A N 1
ATOM 815 C CA . LEU A 1 101 ? -3.896 8.906 -7.392 1.00 94.50 101 LEU A CA 1
ATOM 816 C C . LEU A 1 101 ? -3.286 9.597 -6.173 1.00 94.50 101 LEU A C 1
ATOM 818 O O . LEU A 1 101 ? -3.366 10.817 -6.072 1.00 94.50 101 LEU A O 1
ATOM 822 N N . ASP A 1 102 ? -2.699 8.828 -5.254 1.00 94.06 102 ASP A N 1
ATOM 823 C CA . ASP A 1 102 ? -2.103 9.363 -4.028 1.00 94.06 102 ASP A CA 1
ATOM 824 C C . ASP A 1 102 ? -0.963 8.470 -3.506 1.00 94.06 102 ASP A C 1
ATOM 826 O O . ASP A 1 102 ? -0.786 7.324 -3.937 1.00 94.06 102 ASP A O 1
ATOM 830 N N . GLU A 1 103 ? -0.187 9.003 -2.569 1.00 93.19 103 GLU A N 1
ATOM 831 C CA . GLU A 1 103 ? 0.961 8.361 -1.936 1.00 93.19 103 GLU A CA 1
ATOM 832 C C . GLU A 1 103 ? 0.941 8.614 -0.423 1.00 93.19 103 GLU A C 1
ATOM 834 O O . GLU A 1 103 ? 1.023 9.750 0.046 1.00 93.19 103 GLU A O 1
ATOM 839 N N . ILE A 1 104 ? 0.878 7.535 0.357 1.00 92.31 104 ILE A N 1
ATOM 840 C CA . ILE A 1 104 ? 0.959 7.578 1.817 1.00 92.31 104 ILE A CA 1
ATOM 841 C C . ILE A 1 104 ? 2.399 7.263 2.224 1.00 92.31 104 ILE A C 1
ATOM 843 O O . ILE A 1 104 ? 2.900 6.160 1.987 1.00 92.31 104 ILE A O 1
ATOM 847 N N . VAL A 1 105 ? 3.044 8.236 2.872 1.00 90.38 105 VAL A N 1
ATOM 848 C CA . VAL A 1 105 ? 4.406 8.127 3.413 1.00 90.38 105 VAL A CA 1
ATOM 849 C C . VAL A 1 105 ? 4.358 8.268 4.930 1.00 90.38 105 VAL A C 1
ATOM 851 O O . VAL A 1 105 ? 3.743 9.199 5.453 1.00 90.38 105 VAL A O 1
ATOM 854 N N . TYR A 1 106 ? 5.029 7.364 5.640 1.00 89.06 106 TYR A N 1
ATOM 855 C CA . TYR A 1 106 ? 5.152 7.417 7.095 1.00 89.06 106 TYR A CA 1
ATOM 856 C C . TYR A 1 106 ? 6.529 7.950 7.492 1.00 89.06 106 TYR A C 1
ATOM 858 O O . TYR A 1 106 ? 7.550 7.418 7.067 1.00 89.06 106 TYR A O 1
ATOM 866 N N . GLU A 1 107 ? 6.568 8.982 8.337 1.00 87.94 107 GLU A N 1
ATOM 867 C CA . GLU A 1 107 ? 7.823 9.630 8.753 1.00 87.94 107 GLU A CA 1
ATOM 868 C C . GLU A 1 107 ? 8.792 8.678 9.473 1.00 87.94 107 GLU A C 1
ATOM 870 O O . GLU A 1 107 ? 10.007 8.821 9.368 1.00 87.94 107 GLU A O 1
ATOM 875 N N . ASP A 1 108 ? 8.260 7.693 10.194 1.00 88.31 108 ASP A N 1
ATOM 876 C CA . ASP A 1 108 ? 9.012 6.694 10.957 1.00 88.31 108 ASP A CA 1
ATOM 877 C C . ASP A 1 108 ? 9.238 5.377 10.199 1.00 88.31 108 ASP A C 1
ATOM 879 O O . ASP A 1 108 ? 9.826 4.452 10.760 1.00 88.31 108 ASP A O 1
ATOM 883 N N . LEU A 1 109 ? 8.800 5.289 8.938 1.00 86.56 109 LEU A N 1
ATOM 884 C CA . LEU A 1 109 ? 9.116 4.191 8.019 1.00 86.56 109 LEU A CA 1
ATOM 885 C C . LEU A 1 109 ? 9.679 4.763 6.709 1.00 86.56 109 LEU A C 1
ATOM 887 O O . LEU A 1 109 ? 9.029 4.661 5.663 1.00 86.56 109 LEU A O 1
ATOM 891 N N . PRO A 1 110 ? 10.883 5.372 6.750 1.00 76.38 110 PRO A N 1
ATOM 892 C CA . PRO A 1 110 ? 11.584 5.731 5.526 1.00 76.38 110 PRO A CA 1
ATOM 893 C C . PRO A 1 110 ? 11.788 4.436 4.730 1.00 76.38 110 PRO A C 1
ATOM 895 O O . PRO A 1 110 ? 12.130 3.411 5.310 1.00 76.38 110 PRO A O 1
ATOM 898 N N . ASP A 1 111 ? 11.508 4.457 3.432 1.00 82.38 111 ASP A N 1
ATOM 899 C CA . ASP A 1 111 ? 11.491 3.295 2.523 1.00 82.38 111 ASP A CA 1
ATOM 900 C C . ASP A 1 111 ? 10.191 2.479 2.470 1.00 82.38 111 ASP A C 1
ATOM 902 O O . ASP A 1 111 ? 10.132 1.498 1.725 1.00 82.38 111 ASP A O 1
ATOM 906 N N . PHE A 1 112 ? 9.136 2.872 3.191 1.00 88.00 112 PHE A N 1
ATOM 907 C CA . PHE A 1 112 ? 7.802 2.305 2.992 1.00 88.00 112 PHE A CA 1
ATOM 908 C C . PHE A 1 112 ? 6.895 3.297 2.260 1.00 88.00 112 PHE A C 1
ATOM 910 O O . PHE A 1 112 ? 6.441 4.290 2.831 1.00 88.00 112 PHE A O 1
ATOM 917 N N . TYR A 1 113 ? 6.599 2.986 0.999 1.00 89.69 113 TYR A N 1
ATOM 918 C CA . TYR A 1 113 ? 5.704 3.769 0.152 1.00 89.69 113 TYR A CA 1
ATOM 919 C C . TYR A 1 113 ? 4.445 2.963 -0.144 1.00 89.69 113 TYR A C 1
ATOM 921 O O . TYR A 1 113 ? 4.530 1.846 -0.669 1.00 89.69 113 TYR A O 1
ATOM 929 N N . LEU A 1 114 ? 3.286 3.535 0.186 1.00 93.44 114 LEU A N 1
ATOM 930 C CA . LEU A 1 114 ? 1.980 2.954 -0.102 1.00 93.44 114 LEU A CA 1
ATOM 931 C C . LEU A 1 114 ? 1.250 3.827 -1.121 1.00 93.44 114 LEU A C 1
ATOM 933 O O . LEU A 1 114 ? 0.851 4.950 -0.821 1.00 93.44 114 LEU A O 1
ATOM 937 N N . TYR A 1 115 ? 1.065 3.296 -2.323 1.00 95.31 115 TYR A N 1
ATOM 938 C CA . TYR A 1 115 ? 0.405 3.989 -3.420 1.00 95.31 115 TYR A CA 1
ATOM 939 C C . TYR A 1 115 ? -1.081 3.667 -3.454 1.00 95.31 115 TYR A C 1
ATOM 941 O O . TYR A 1 115 ? -1.486 2.509 -3.330 1.00 95.31 115 TYR A O 1
ATOM 949 N N . VAL A 1 116 ? -1.886 4.701 -3.663 1.00 95.50 116 VAL A N 1
ATOM 950 C CA . VAL A 1 116 ? -3.336 4.626 -3.826 1.00 95.50 116 VAL A CA 1
ATOM 951 C C . VAL A 1 116 ? -3.655 4.734 -5.313 1.00 95.50 116 VAL A C 1
ATOM 953 O O . VAL A 1 116 ? -3.240 5.683 -5.966 1.00 95.50 116 VAL A O 1
ATOM 956 N N . PHE A 1 117 ? -4.408 3.782 -5.856 1.00 95.12 117 PHE A N 1
ATOM 957 C CA . PHE A 1 117 ? -4.777 3.729 -7.281 1.00 95.12 117 PHE A CA 1
ATOM 958 C C . PHE A 1 117 ? -6.291 3.582 -7.509 1.00 95.12 117 PHE A C 1
ATOM 960 O O . PHE A 1 117 ? -6.757 3.291 -8.609 1.00 95.12 117 PHE A O 1
ATOM 967 N N . LYS A 1 118 ? -7.082 3.776 -6.449 1.00 93.69 118 LYS A N 1
ATOM 968 C CA . LYS A 1 118 ? -8.538 3.959 -6.498 1.00 93.69 118 LYS A CA 1
ATOM 969 C C . LYS A 1 118 ? -8.918 5.173 -5.663 1.00 93.69 118 LYS A C 1
ATOM 971 O O . LYS A 1 118 ? -8.191 5.532 -4.746 1.00 93.69 118 LYS A O 1
ATOM 976 N N . ASP A 1 119 ? -10.052 5.793 -5.973 1.00 91.81 119 ASP A N 1
ATOM 977 C CA . ASP A 1 119 ? -10.575 6.900 -5.170 1.00 91.81 119 ASP A CA 1
ATOM 978 C C . ASP A 1 119 ? -10.987 6.378 -3.784 1.00 91.81 119 ASP A C 1
ATOM 980 O O . ASP A 1 119 ? -12.016 5.711 -3.634 1.00 91.81 119 ASP A O 1
ATOM 984 N N . LEU A 1 120 ? -10.128 6.623 -2.794 1.00 92.19 120 LEU A N 1
ATOM 985 C CA . LEU A 1 120 ? -10.278 6.165 -1.420 1.00 92.19 120 LEU A CA 1
ATOM 986 C C . LEU A 1 120 ? -10.412 7.351 -0.477 1.00 92.19 120 LEU A C 1
ATOM 988 O O . LEU A 1 120 ? -9.692 8.342 -0.565 1.00 92.19 120 LEU A O 1
ATOM 992 N N . LYS A 1 121 ? -11.319 7.212 0.485 1.00 92.62 121 LYS A N 1
ATOM 993 C CA . LYS A 1 121 ? -11.548 8.194 1.545 1.00 92.62 121 LYS A CA 1
ATOM 994 C C . LYS A 1 121 ? -11.064 7.586 2.844 1.00 92.62 121 LYS A C 1
ATOM 996 O O . LYS A 1 121 ? -11.861 7.042 3.603 1.00 92.62 121 LYS A O 1
ATOM 1001 N N . ILE A 1 122 ? -9.752 7.634 3.047 1.00 94.25 122 ILE A N 1
ATOM 1002 C CA . ILE A 1 122 ? -9.102 7.083 4.236 1.00 94.25 122 ILE A CA 1
ATOM 1003 C C . ILE A 1 122 ? -8.967 8.199 5.270 1.00 94.25 122 ILE A C 1
ATOM 1005 O O . ILE A 1 122 ? -8.351 9.234 5.012 1.00 94.25 122 ILE A O 1
ATOM 1009 N N . SER A 1 123 ? -9.558 8.007 6.443 1.00 96.00 123 SER A N 1
ATOM 1010 C CA . SER A 1 123 ? -9.422 8.936 7.559 1.00 96.00 123 SER A CA 1
ATOM 1011 C C . SER A 1 123 ? -7.996 8.919 8.130 1.00 96.00 123 SER A C 1
ATOM 1013 O O . SER A 1 123 ? -7.266 7.938 7.963 1.00 96.00 123 SER A O 1
ATOM 1015 N N . PRO A 1 124 ? -7.580 9.960 8.879 1.00 95.44 124 PRO A N 1
ATOM 1016 C CA . PRO A 1 124 ? -6.288 9.952 9.572 1.00 95.44 124 PRO A CA 1
ATOM 1017 C C . PRO A 1 124 ? -6.101 8.733 10.491 1.00 95.44 124 PRO A C 1
ATOM 1019 O O . PRO A 1 124 ? -5.020 8.150 10.537 1.00 95.44 124 PRO A O 1
ATOM 1022 N N . ASN A 1 125 ? -7.174 8.295 11.157 1.00 96.12 125 ASN A N 1
ATOM 1023 C CA . ASN A 1 125 ? -7.166 7.079 11.972 1.00 96.12 125 ASN A CA 1
ATOM 1024 C C . ASN A 1 125 ? -7.004 5.824 11.103 1.00 96.12 125 ASN A C 1
ATOM 1026 O O . ASN A 1 125 ? -6.299 4.894 11.485 1.00 96.12 125 ASN A O 1
ATOM 1030 N N . GLY A 1 126 ? -7.617 5.799 9.916 1.00 95.62 126 GLY A N 1
ATOM 1031 C CA . GLY A 1 126 ? -7.435 4.731 8.935 1.00 95.62 126 GLY A CA 1
ATOM 1032 C C . GLY A 1 126 ? -5.980 4.622 8.478 1.00 95.62 126 GLY A C 1
ATOM 1033 O O . GLY A 1 126 ? -5.410 3.534 8.502 1.00 95.62 126 GLY A O 1
ATOM 1034 N N . ILE A 1 127 ? -5.344 5.755 8.165 1.00 94.38 127 ILE A N 1
ATOM 1035 C CA . ILE A 1 127 ? -3.914 5.828 7.822 1.00 94.38 127 ILE A CA 1
ATOM 1036 C C . ILE A 1 127 ? -3.049 5.302 8.978 1.00 94.38 127 ILE A C 1
ATOM 1038 O O . ILE A 1 127 ? -2.110 4.536 8.740 1.00 94.38 127 ILE A O 1
ATOM 1042 N N . GLN A 1 128 ? -3.385 5.654 10.225 1.00 93.12 128 GLN A N 1
ATOM 1043 C CA . GLN A 1 128 ? -2.713 5.140 11.421 1.00 93.12 128 GLN A CA 1
ATOM 1044 C C . GLN A 1 128 ? -2.882 3.619 11.573 1.00 93.12 128 GLN A C 1
ATOM 1046 O O . GLN A 1 128 ? -1.918 2.930 11.901 1.00 93.12 128 GLN A O 1
ATOM 1051 N N . LEU A 1 129 ? -4.066 3.062 11.301 1.00 93.50 129 LEU A N 1
ATOM 1052 C CA . LEU A 1 129 ? -4.260 1.610 11.328 1.00 93.50 129 LEU A CA 1
ATOM 1053 C C . LEU A 1 129 ? -3.479 0.905 10.213 1.00 93.50 129 LEU A C 1
ATOM 1055 O O . LEU A 1 129 ? -2.850 -0.117 10.479 1.00 93.50 129 LEU A O 1
ATOM 1059 N N . LEU A 1 130 ? -3.453 1.452 8.993 1.00 93.00 130 LEU A N 1
ATOM 1060 C CA . LEU A 1 130 ? -2.646 0.914 7.887 1.00 93.00 130 LEU A CA 1
ATOM 1061 C C . LEU A 1 130 ? -1.148 0.894 8.229 1.00 93.00 130 LEU A C 1
ATOM 1063 O O . LEU A 1 130 ? -0.464 -0.090 7.943 1.00 93.00 130 LEU A O 1
ATOM 1067 N N . LYS A 1 131 ? -0.661 1.915 8.942 1.00 91.94 131 LYS A N 1
ATOM 1068 C CA . LYS A 1 131 ? 0.713 1.959 9.454 1.00 91.94 131 LYS A CA 1
ATOM 1069 C C . LYS A 1 131 ? 1.027 0.776 10.371 1.00 91.94 131 LYS A C 1
ATOM 1071 O O . LYS A 1 131 ? 2.094 0.181 10.265 1.00 91.94 131 LYS A O 1
ATOM 1076 N N . ILE A 1 132 ? 0.097 0.388 11.245 1.00 91.62 132 ILE A N 1
ATOM 1077 C CA . ILE A 1 132 ? 0.285 -0.755 12.153 1.00 91.62 132 ILE A CA 1
ATOM 1078 C C . ILE A 1 132 ? 0.476 -2.062 11.368 1.00 91.62 132 ILE A C 1
ATOM 1080 O O . ILE A 1 132 ? 1.292 -2.902 11.766 1.00 91.62 132 ILE A O 1
ATOM 1084 N N . PHE A 1 133 ? -0.238 -2.235 10.251 1.00 89.44 133 PHE A N 1
ATOM 1085 C CA . PHE A 1 133 ? -0.031 -3.380 9.360 1.00 89.44 133 PHE A CA 1
ATOM 1086 C C . PHE A 1 133 ? 1.366 -3.358 8.731 1.00 89.44 133 PHE A C 1
ATOM 1088 O O . PHE A 1 133 ? 2.052 -4.378 8.789 1.00 89.44 133 PHE A O 1
ATOM 1095 N N . ALA A 1 134 ? 1.813 -2.199 8.234 1.00 87.44 134 ALA A N 1
ATOM 1096 C CA . ALA A 1 134 ? 3.154 -2.017 7.665 1.00 87.44 134 ALA A CA 1
ATOM 1097 C C . ALA A 1 134 ? 4.286 -2.274 8.680 1.00 87.44 134 ALA A C 1
ATOM 1099 O O . ALA A 1 134 ? 5.361 -2.746 8.325 1.00 87.44 134 ALA A O 1
ATOM 1100 N N . GLN A 1 135 ? 4.045 -2.004 9.966 1.00 86.62 135 GLN A N 1
ATOM 1101 C CA . GLN A 1 135 ? 5.009 -2.228 11.052 1.00 86.62 135 GLN A CA 1
ATOM 1102 C C . GLN A 1 135 ? 5.003 -3.650 11.616 1.00 86.62 135 GLN A C 1
ATOM 1104 O O . GLN A 1 135 ? 5.729 -3.924 12.573 1.00 86.62 135 GLN A O 1
ATOM 1109 N N . THR A 1 136 ? 4.167 -4.556 11.103 1.00 79.00 136 THR A N 1
ATOM 1110 C CA . THR A 1 136 ? 4.041 -5.913 11.652 1.00 79.00 136 THR A CA 1
ATOM 1111 C C . THR A 1 136 ? 4.726 -6.929 10.729 1.00 79.00 136 THR A C 1
ATOM 1113 O O . THR A 1 136 ? 4.053 -7.599 9.954 1.00 79.00 136 THR A O 1
ATOM 1116 N N . PRO A 1 137 ? 6.053 -7.125 10.837 1.00 56.22 137 PRO A N 1
ATOM 1117 C CA . PRO A 1 137 ? 6.863 -7.831 9.837 1.00 56.22 137 PRO A CA 1
ATOM 1118 C C . PRO A 1 137 ? 6.549 -9.325 9.654 1.00 56.22 137 PRO A C 1
ATOM 1120 O O . PRO A 1 137 ? 6.981 -9.919 8.677 1.00 56.22 137 PRO A O 1
ATOM 1123 N N . LEU A 1 138 ? 5.829 -9.967 10.582 1.00 54.50 138 LEU A N 1
ATOM 1124 C CA . LEU A 1 138 ? 5.796 -11.437 10.675 1.00 54.50 138 LEU A CA 1
ATOM 1125 C C . LEU A 1 138 ? 4.410 -12.072 10.602 1.00 54.50 138 LEU A C 1
ATOM 1127 O O . LEU A 1 138 ? 4.308 -13.295 10.507 1.00 54.50 138 LEU A O 1
ATOM 1131 N N . LEU A 1 139 ? 3.342 -11.281 10.665 1.00 56.09 139 LEU A N 1
ATOM 1132 C CA . LEU A 1 139 ? 1.989 -11.815 10.638 1.00 56.09 139 LEU A CA 1
ATOM 1133 C C . LEU A 1 139 ? 1.172 -11.038 9.607 1.00 56.09 139 LEU A C 1
ATOM 1135 O O . LEU A 1 139 ? 0.893 -9.864 9.840 1.00 56.09 139 LEU A O 1
ATOM 1139 N N . PRO A 1 140 ? 0.711 -11.681 8.517 1.00 62.00 140 PRO A N 1
ATOM 1140 C CA . PRO A 1 140 ? -0.282 -11.072 7.630 1.00 62.00 140 PRO A CA 1
ATOM 1141 C C . PRO A 1 140 ? -1.630 -10.848 8.340 1.00 62.00 140 PRO A C 1
ATOM 1143 O O . PRO A 1 140 ? -2.548 -10.277 7.760 1.00 62.00 140 PRO A O 1
ATOM 1146 N N . PHE A 1 141 ? -1.737 -11.297 9.595 1.00 78.38 141 PHE A N 1
ATOM 1147 C CA . PHE A 1 141 ? -2.936 -11.344 10.404 1.00 78.38 141 PHE A CA 1
ATOM 1148 C C . PHE A 1 141 ? -2.694 -10.702 11.777 1.00 78.38 141 PHE A C 1
ATOM 1150 O O . PHE A 1 141 ? -1.870 -11.174 12.560 1.00 78.38 141 PHE A O 1
ATOM 1157 N N . LEU A 1 142 ? -3.449 -9.660 12.106 1.00 86.50 142 LEU A N 1
ATOM 1158 C CA . LEU A 1 142 ? -3.475 -9.038 13.428 1.00 86.50 142 LEU A CA 1
ATOM 1159 C C . LEU A 1 142 ? -4.807 -9.324 14.116 1.00 86.50 142 LEU A C 1
ATOM 1161 O O . LEU A 1 142 ? -5.863 -9.265 13.496 1.00 86.50 142 LEU A O 1
ATOM 1165 N N . THR A 1 143 ? -4.793 -9.624 15.412 1.00 89.69 143 THR A N 1
ATOM 1166 C CA . THR A 1 143 ? -6.047 -9.748 16.168 1.00 89.69 143 THR A CA 1
ATOM 1167 C C . THR A 1 143 ? -6.670 -8.371 16.396 1.00 89.69 143 THR A C 1
ATOM 1169 O O . THR A 1 143 ? -5.956 -7.367 16.464 1.00 89.69 143 THR A O 1
ATOM 1172 N N . LEU A 1 144 ? -7.996 -8.324 16.584 1.00 88.75 144 LEU A N 1
ATOM 1173 C CA . LEU A 1 144 ? -8.707 -7.088 16.951 1.00 88.75 144 LEU A CA 1
ATOM 1174 C C . LEU A 1 144 ? -8.060 -6.410 18.169 1.00 88.75 144 LEU A C 1
ATOM 1176 O O . LEU A 1 144 ? -7.833 -5.206 18.164 1.00 88.75 144 LEU A O 1
ATOM 1180 N N . GLN A 1 145 ? -7.728 -7.209 19.188 1.00 88.69 145 GLN A N 1
ATOM 1181 C CA . GLN A 1 145 ? -7.088 -6.734 20.410 1.00 88.69 145 GLN A CA 1
ATOM 1182 C C . GLN A 1 145 ? -5.708 -6.127 20.132 1.00 88.69 145 GLN A C 1
ATOM 1184 O O . GLN A 1 145 ? -5.419 -5.044 20.626 1.00 88.69 145 GLN A O 1
ATOM 1189 N N . SER A 1 146 ? -4.880 -6.767 19.299 1.00 89.38 146 SER A N 1
ATOM 1190 C CA . SER A 1 146 ? -3.551 -6.237 18.977 1.00 89.38 146 SER A CA 1
ATOM 1191 C C . SER A 1 146 ? -3.623 -4.930 18.185 1.00 89.38 146 SER A C 1
ATOM 1193 O O . SER A 1 146 ? -2.884 -3.996 18.487 1.00 89.38 146 SER A O 1
ATOM 1195 N N . LEU A 1 147 ? -4.530 -4.837 17.205 1.00 90.50 147 LEU A N 1
ATOM 1196 C CA . LEU A 1 147 ? -4.774 -3.587 16.477 1.00 90.50 147 LEU A CA 1
ATOM 1197 C C . LEU A 1 147 ? -5.222 -2.482 17.424 1.00 90.50 147 LEU A C 1
ATOM 1199 O O . LEU A 1 147 ? -4.709 -1.368 17.364 1.00 90.50 147 LEU A O 1
ATOM 1203 N N . LYS A 1 148 ? -6.151 -2.811 18.320 1.00 91.62 148 LYS A N 1
ATOM 1204 C CA . LYS A 1 148 ? -6.693 -1.873 19.287 1.00 91.62 148 LYS A CA 1
ATOM 1205 C C . LYS A 1 148 ? -5.611 -1.323 20.212 1.00 91.62 148 LYS A C 1
ATOM 1207 O O . LYS A 1 148 ? -5.461 -0.106 20.292 1.00 91.62 148 LYS A O 1
ATOM 1212 N N . GLU A 1 149 ? -4.842 -2.206 20.845 1.00 91.19 149 GLU A N 1
ATOM 1213 C CA . GLU A 1 149 ? -3.750 -1.853 21.762 1.00 91.19 149 GLU A CA 1
ATOM 1214 C C . GLU A 1 149 ? -2.689 -0.977 21.084 1.00 91.19 149 GLU A C 1
ATOM 1216 O O . GLU A 1 149 ? -2.218 -0.021 21.689 1.00 91.19 149 GLU A O 1
ATOM 1221 N N . LYS A 1 150 ? -2.354 -1.257 19.817 1.00 91.44 150 LYS A N 1
ATOM 1222 C CA . LYS A 1 150 ? -1.369 -0.478 19.049 1.00 91.44 150 LYS A CA 1
ATOM 1223 C C . LYS A 1 150 ? -1.907 0.849 18.502 1.00 91.44 150 LYS A C 1
ATOM 1225 O O . LYS A 1 150 ? -1.118 1.735 18.197 1.00 91.44 150 LYS A O 1
ATOM 1230 N N . SER A 1 151 ? -3.221 0.971 18.313 1.00 91.88 151 SER A N 1
ATOM 1231 C CA . SER A 1 151 ? -3.836 2.169 17.724 1.00 91.88 151 SER A CA 1
ATOM 1232 C C . SER A 1 151 ? -3.982 3.330 18.700 1.00 91.88 151 SER A C 1
ATOM 1234 O O . SER A 1 151 ? -4.078 4.470 18.260 1.00 91.88 151 SER A O 1
ATOM 1236 N N . GLU A 1 152 ? -4.042 3.047 20.006 1.00 91.00 152 GLU A N 1
ATOM 1237 C CA . GLU A 1 152 ? -4.334 4.037 21.058 1.00 91.00 152 GLU A CA 1
ATOM 1238 C C . GLU A 1 152 ? -5.645 4.827 20.840 1.00 91.00 152 GLU A C 1
ATOM 1240 O O . GLU A 1 152 ? -5.886 5.846 21.483 1.00 91.00 152 GLU A O 1
ATOM 1245 N N . LEU A 1 153 ? -6.524 4.357 19.950 1.00 92.56 153 LEU A N 1
ATOM 1246 C CA . LEU A 1 153 ? -7.813 4.984 19.669 1.00 92.56 153 LEU A CA 1
ATOM 1247 C C . LEU A 1 153 ? -8.829 4.641 20.760 1.00 92.56 153 LEU A C 1
ATOM 1249 O O . LEU A 1 153 ? -8.738 3.588 21.387 1.00 92.56 153 LEU A O 1
ATOM 1253 N N . ASP A 1 154 ? -9.869 5.457 20.920 1.00 94.75 154 ASP A N 1
ATOM 1254 C CA . ASP A 1 154 ? -11.050 5.116 21.726 1.00 94.75 154 ASP A CA 1
ATOM 1255 C C . ASP A 1 154 ? -11.888 4.003 21.072 1.00 94.75 154 ASP A C 1
ATOM 1257 O O . ASP A 1 154 ? -11.797 3.764 19.870 1.00 94.75 154 ASP A O 1
ATOM 1261 N N . ASP A 1 155 ? -12.692 3.260 21.844 1.00 93.62 155 ASP A N 1
ATOM 1262 C CA . ASP A 1 155 ? -13.443 2.082 21.349 1.00 93.62 155 ASP A CA 1
ATOM 1263 C C . ASP A 1 155 ? -14.389 2.409 20.200 1.00 93.62 155 ASP A C 1
ATOM 1265 O O . ASP A 1 155 ? -14.389 1.720 19.179 1.00 93.62 155 ASP A O 1
ATOM 1269 N N . SER A 1 156 ? -15.149 3.493 20.335 1.00 95.00 156 SER A N 1
ATOM 1270 C CA . SER A 1 156 ? -16.065 3.952 19.293 1.00 95.00 156 SER A CA 1
ATOM 1271 C C . SER A 1 156 ? -15.320 4.355 18.020 1.00 95.00 156 SER A C 1
ATOM 1273 O O . SER A 1 156 ? -15.715 3.959 16.925 1.00 95.00 156 SER A O 1
ATOM 1275 N N . VAL A 1 157 ? -14.222 5.100 18.164 1.00 96.19 157 VAL A N 1
ATOM 1276 C CA . VAL A 1 157 ? -13.403 5.588 17.047 1.00 96.19 157 VAL A CA 1
ATOM 1277 C C . VAL A 1 157 ? -12.712 4.429 16.339 1.00 96.19 157 VAL A C 1
ATOM 1279 O O . VAL A 1 157 ? -12.741 4.349 15.113 1.00 96.19 157 VAL A O 1
ATOM 1282 N N . PHE A 1 158 ? -12.137 3.500 17.100 1.00 95.88 158 PHE A N 1
ATOM 1283 C CA . PHE A 1 158 ? -11.480 2.312 16.570 1.00 95.88 158 PHE A CA 1
ATOM 1284 C C . PHE A 1 158 ? -12.447 1.461 15.744 1.00 95.88 158 PHE A C 1
ATOM 1286 O O . PHE A 1 158 ? -12.147 1.146 14.597 1.00 95.88 158 PHE A O 1
ATOM 1293 N N . MET A 1 159 ? -13.626 1.139 16.286 1.00 95.50 159 MET A N 1
ATOM 1294 C CA . MET A 1 159 ? -14.604 0.315 15.571 1.00 95.50 159 MET A CA 1
ATOM 1295 C C . MET A 1 159 ? -15.131 1.004 14.308 1.00 95.50 159 MET A C 1
ATOM 1297 O O . MET A 1 159 ? -15.236 0.351 13.273 1.00 95.50 159 MET A O 1
ATOM 1301 N N . ALA A 1 160 ? -15.383 2.317 14.360 1.00 96.50 160 ALA A N 1
ATOM 1302 C CA . ALA A 1 160 ? -15.764 3.090 13.177 1.00 96.50 160 ALA A CA 1
ATOM 1303 C C . ALA A 1 160 ? -14.660 3.092 12.105 1.00 96.50 160 ALA A C 1
ATOM 1305 O O . ALA A 1 160 ? -14.948 2.966 10.919 1.00 96.50 160 ALA A O 1
ATOM 1306 N N . THR A 1 161 ? -13.394 3.175 12.523 1.00 97.00 161 THR A N 1
ATOM 1307 C CA . THR A 1 161 ? -12.239 3.130 11.611 1.00 97.00 161 THR A CA 1
ATOM 1308 C C . THR A 1 161 ? -12.074 1.738 10.986 1.00 97.00 161 THR A C 1
ATOM 1310 O O . THR A 1 161 ? -11.796 1.619 9.796 1.00 97.00 161 THR A O 1
ATOM 1313 N N . ILE A 1 162 ? -12.282 0.661 11.753 1.00 95.56 162 ILE A N 1
ATOM 1314 C CA . ILE A 1 162 ? -12.280 -0.709 11.218 1.00 95.56 162 ILE A CA 1
ATOM 1315 C C . ILE A 1 162 ? -13.378 -0.874 10.161 1.00 95.56 162 ILE A C 1
ATOM 1317 O O . ILE A 1 162 ? -13.103 -1.371 9.070 1.00 95.56 162 ILE A O 1
ATOM 1321 N N . GLU A 1 163 ? -14.598 -0.422 10.454 1.00 95.56 163 GLU A N 1
ATOM 1322 C CA . GLU A 1 163 ? -15.722 -0.479 9.515 1.00 95.56 163 GLU A CA 1
ATOM 1323 C C . GLU A 1 163 ? -15.442 0.330 8.237 1.00 95.56 163 GLU A C 1
ATOM 1325 O O . GLU A 1 163 ? -15.678 -0.156 7.131 1.00 95.56 163 GLU A O 1
ATOM 1330 N N . GLU A 1 164 ? -14.874 1.531 8.369 1.00 96.25 164 GLU A N 1
ATOM 1331 C CA . GLU A 1 164 ? -14.438 2.369 7.246 1.00 96.25 164 GLU A CA 1
ATOM 1332 C C . GLU A 1 164 ? -13.473 1.619 6.312 1.00 96.25 164 GLU A C 1
ATOM 1334 O O . GLU A 1 164 ? -13.688 1.573 5.095 1.00 96.25 164 GLU A O 1
ATOM 1339 N N . LEU A 1 165 ? -12.426 1.007 6.873 1.00 95.38 165 LEU A N 1
ATOM 1340 C CA . LEU A 1 165 ? -11.415 0.284 6.102 1.00 95.38 165 LEU A CA 1
ATOM 1341 C C . LEU A 1 165 ? -11.974 -1.005 5.475 1.00 95.38 165 LEU A C 1
ATOM 1343 O O . LEU A 1 165 ? -11.594 -1.358 4.357 1.00 95.38 165 LEU A O 1
ATOM 1347 N N . GLN A 1 166 ? -12.895 -1.699 6.153 1.00 93.94 166 GLN A N 1
ATOM 1348 C CA . GLN A 1 166 ? -13.564 -2.892 5.619 1.00 93.94 166 GLN A CA 1
ATOM 1349 C C . GLN A 1 166 ? -14.525 -2.557 4.475 1.00 93.94 166 GLN A C 1
ATOM 1351 O O . GLN A 1 166 ? -14.530 -3.248 3.454 1.00 93.94 166 GLN A O 1
ATOM 1356 N N . ASN A 1 167 ? -15.297 -1.475 4.599 1.00 94.25 167 ASN A N 1
ATOM 1357 C CA . ASN A 1 167 ? -16.212 -1.014 3.551 1.00 94.25 167 ASN A CA 1
ATOM 1358 C C . ASN A 1 167 ? -15.467 -0.633 2.263 1.00 94.25 167 ASN A C 1
ATOM 1360 O O . ASN A 1 167 ? -15.988 -0.823 1.163 1.00 94.25 167 ASN A O 1
ATOM 1364 N N . GLN A 1 168 ? -14.228 -0.158 2.397 1.00 93.25 168 GLN A N 1
ATOM 1365 C CA . GLN A 1 168 ? -13.322 0.132 1.282 1.00 93.25 168 GLN A CA 1
ATOM 1366 C C . GLN A 1 168 ? -12.473 -1.075 0.850 1.00 93.25 168 GLN A C 1
ATOM 1368 O O . GLN A 1 168 ? -11.664 -0.959 -0.067 1.00 93.25 168 GLN A O 1
ATOM 1373 N N . LYS A 1 169 ? -12.675 -2.251 1.464 1.00 93.06 169 LYS A N 1
ATOM 1374 C CA . LYS A 1 169 ? -11.937 -3.499 1.192 1.00 93.06 169 LYS A CA 1
ATOM 1375 C C . LYS A 1 169 ? -10.416 -3.381 1.370 1.00 93.06 169 LYS A C 1
ATOM 1377 O O . LYS A 1 169 ? -9.657 -4.109 0.734 1.00 93.06 169 LYS A O 1
ATOM 1382 N N . LEU A 1 170 ? -9.973 -2.464 2.225 1.00 92.50 170 LEU A N 1
ATOM 1383 C CA . LEU A 1 170 ? -8.557 -2.264 2.545 1.00 92.50 170 LEU A CA 1
ATOM 1384 C C . LEU A 1 170 ? -8.082 -3.289 3.572 1.00 92.50 170 LEU A C 1
ATOM 1386 O O . LEU A 1 170 ? -6.963 -3.790 3.488 1.00 92.50 170 LEU A O 1
ATOM 1390 N N . ILE A 1 171 ? -8.963 -3.641 4.511 1.00 92.44 171 ILE A N 1
ATOM 1391 C CA . ILE A 1 171 ? -8.728 -4.710 5.477 1.00 92.44 171 ILE A CA 1
ATOM 1392 C C . ILE A 1 171 ? -9.833 -5.759 5.401 1.00 92.44 171 ILE A C 1
ATOM 1394 O O . ILE A 1 171 ? -10.996 -5.456 5.129 1.00 92.44 171 ILE A O 1
ATOM 1398 N N . TYR A 1 172 ? -9.468 -6.997 5.701 1.00 89.81 172 TYR A N 1
ATOM 1399 C CA . TYR A 1 172 ? -10.365 -8.149 5.720 1.00 89.81 172 TYR A CA 1
ATOM 1400 C C . TYR A 1 172 ? -10.334 -8.784 7.092 1.00 89.81 172 TYR A C 1
ATOM 1402 O O . TYR A 1 172 ? -9.276 -8.820 7.709 1.00 89.81 172 TYR A O 1
ATOM 1410 N N . SER A 1 173 ? -11.473 -9.297 7.554 1.00 89.12 173 SER A N 1
ATOM 1411 C CA . SER A 1 173 ? -11.548 -10.059 8.798 1.00 89.12 173 SER A CA 1
ATOM 1412 C C . SER A 1 173 ? -11.882 -11.522 8.528 1.00 89.12 173 SER A C 1
ATOM 1414 O O . SER A 1 173 ? -12.922 -11.807 7.933 1.00 89.12 173 SER A O 1
ATOM 1416 N N . GLU A 1 174 ? -11.069 -12.440 9.037 1.00 84.56 174 GLU A N 1
ATOM 1417 C CA . GLU A 1 174 ? -11.319 -13.880 9.013 1.00 84.56 174 GLU A CA 1
ATOM 1418 C C . GLU A 1 174 ? -10.940 -14.480 10.372 1.00 84.56 174 GLU A C 1
ATOM 1420 O O . GLU A 1 174 ? -9.883 -14.177 10.914 1.00 84.56 174 GLU A O 1
ATOM 1425 N N . ASN A 1 175 ? -11.809 -15.306 10.968 1.00 81.94 175 ASN A N 1
ATOM 1426 C CA . ASN A 1 175 ? -11.540 -15.990 12.244 1.00 81.94 175 ASN A CA 1
ATOM 1427 C C . ASN A 1 175 ? -11.010 -15.068 13.372 1.00 81.94 175 ASN A C 1
ATOM 1429 O O . ASN A 1 175 ? -10.095 -15.435 14.106 1.00 81.94 175 ASN A O 1
ATOM 1433 N N . ALA A 1 176 ? -11.593 -13.869 13.515 1.00 79.19 176 ALA A N 1
ATOM 1434 C CA . ALA A 1 176 ? -11.184 -12.828 14.476 1.00 79.19 176 ALA A CA 1
ATOM 1435 C C . ALA A 1 176 ? -9.772 -12.236 14.261 1.00 79.19 176 ALA A C 1
ATOM 1437 O O . ALA A 1 176 ? -9.233 -11.546 15.134 1.00 79.19 176 ALA A O 1
ATOM 1438 N N . GLN A 1 177 ? -9.194 -12.467 13.088 1.00 88.12 177 GLN A N 1
ATOM 1439 C CA . GLN A 1 177 ? -7.956 -11.862 12.628 1.00 88.12 177 GLN A CA 1
ATOM 1440 C C . GLN A 1 177 ? -8.227 -10.915 11.465 1.00 88.12 177 GLN A C 1
ATOM 1442 O O . GLN A 1 177 ? -9.180 -11.101 10.714 1.00 88.12 177 GLN A O 1
ATOM 1447 N N . PHE A 1 178 ? -7.377 -9.906 11.323 1.00 89.75 178 PHE A N 1
ATOM 1448 C CA . PHE A 1 178 ? -7.454 -8.882 10.299 1.00 89.75 178 PHE A CA 1
ATOM 1449 C C . PHE A 1 178 ? -6.216 -8.915 9.420 1.00 89.75 178 PHE A C 1
ATOM 1451 O O . PHE A 1 178 ? -5.108 -8.980 9.943 1.00 89.75 178 PHE A O 1
ATOM 1458 N N . SER A 1 179 ? -6.394 -8.803 8.110 1.00 88.00 179 SER A N 1
ATOM 1459 C CA . SER A 1 179 ? -5.304 -8.721 7.134 1.00 88.00 179 SER A CA 1
ATOM 1460 C C . SER A 1 179 ? -5.459 -7.514 6.224 1.00 88.00 179 SER A C 1
ATOM 1462 O O . SER A 1 179 ? -6.582 -7.172 5.851 1.00 88.00 179 SER A O 1
ATOM 1464 N N . CYS A 1 180 ? -4.338 -6.934 5.799 1.00 88.19 180 CYS A N 1
ATOM 1465 C CA . CYS A 1 180 ? -4.284 -5.871 4.800 1.00 88.19 180 CYS A CA 1
ATOM 1466 C C . CYS A 1 180 ? -3.516 -6.375 3.574 1.00 88.19 180 CYS A C 1
ATOM 1468 O O . CYS A 1 180 ? -2.290 -6.360 3.555 1.00 88.19 180 CYS A O 1
ATOM 1470 N N . LEU A 1 181 ? -4.232 -6.867 2.560 1.00 84.56 181 LEU A N 1
ATOM 1471 C CA . LEU A 1 181 ? -3.603 -7.520 1.403 1.00 84.56 181 LEU A CA 1
ATOM 1472 C C . LEU A 1 181 ? -2.785 -6.547 0.547 1.00 84.56 181 LEU A C 1
ATOM 1474 O O . LEU A 1 181 ? -1.829 -6.954 -0.098 1.00 84.56 181 LEU A O 1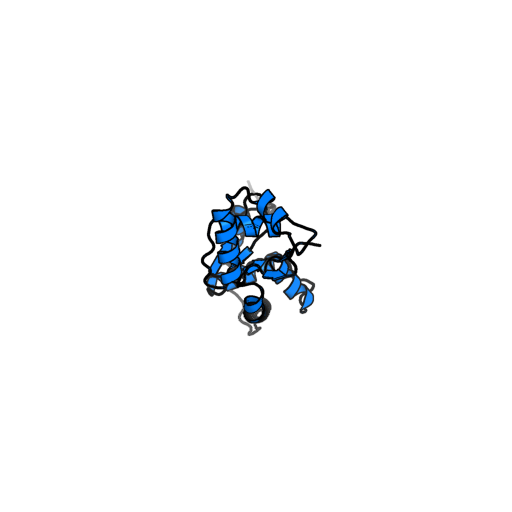
ATOM 1478 N N . GLY A 1 182 ? -3.130 -5.259 0.549 1.00 80.88 182 GLY A N 1
ATOM 1479 C CA . GLY A 1 182 ? -2.366 -4.241 -0.171 1.00 80.88 182 GLY A CA 1
ATOM 1480 C C . GLY A 1 182 ? -1.015 -3.887 0.447 1.00 80.88 182 GLY A C 1
ATOM 1481 O O . GLY A 1 182 ? -0.251 -3.156 -0.175 1.00 80.88 182 GLY A O 1
ATOM 1482 N N . ILE A 1 183 ? -0.723 -4.398 1.645 1.00 84.88 183 ILE A N 1
ATOM 1483 C CA . ILE A 1 183 ? 0.533 -4.184 2.358 1.00 84.88 183 ILE A CA 1
ATOM 1484 C C . ILE A 1 183 ? 1.281 -5.515 2.418 1.00 84.88 183 ILE A C 1
ATOM 1486 O O . ILE A 1 183 ? 0.947 -6.395 3.212 1.00 84.88 183 ILE A O 1
ATOM 1490 N N . SER A 1 184 ? 2.297 -5.668 1.567 1.00 71.69 184 SER A N 1
ATOM 1491 C CA . SER A 1 184 ? 3.273 -6.744 1.716 1.00 71.69 184 SER A CA 1
ATOM 1492 C C . SER A 1 184 ? 4.295 -6.356 2.786 1.00 71.69 184 SER A C 1
ATOM 1494 O O . SER A 1 184 ? 4.794 -5.232 2.817 1.00 71.69 184 SER A O 1
ATOM 1496 N N . ASN A 1 185 ? 4.598 -7.294 3.681 1.00 60.41 185 ASN A N 1
ATOM 1497 C CA . ASN A 1 185 ? 5.699 -7.152 4.624 1.00 60.41 185 ASN A CA 1
ATOM 1498 C C . ASN A 1 185 ? 6.919 -7.862 4.037 1.00 60.41 185 ASN A C 1
ATOM 1500 O O . ASN A 1 185 ? 6.803 -9.015 3.612 1.00 60.41 185 ASN A O 1
ATOM 1504 N N . LYS A 1 186 ? 8.074 -7.182 4.021 1.00 49.12 186 LYS A N 1
ATOM 1505 C CA . LYS A 1 186 ? 9.355 -7.801 3.650 1.00 49.12 186 LYS A CA 1
ATOM 1506 C C . LYS A 1 186 ? 9.562 -9.063 4.493 1.00 49.12 186 LYS A C 1
ATOM 1508 O O . LYS A 1 186 ? 9.459 -8.998 5.718 1.00 49.12 186 LYS A O 1
ATOM 1513 N N . LYS A 1 187 ? 9.812 -10.191 3.823 1.00 43.44 187 LYS A N 1
ATOM 1514 C CA . LYS A 1 187 ? 10.279 -11.426 4.468 1.00 43.44 187 LYS A CA 1
ATOM 1515 C C . LYS A 1 187 ? 11.678 -11.256 5.047 1.00 43.44 187 LYS A C 1
ATOM 1517 O O . LYS A 1 187 ? 12.484 -10.528 4.429 1.00 43.44 187 LYS A O 1
#